Protein AF-A0A7C5C362-F1 (afdb_monomer_lite)

Foldseek 3Di:
DDDDDPPDPVVVVVVVVVVVVVVVCVVVVCVVVVVVVVVPVVVVVVLVVLLVVLVVCLLVVVLVVSLVSLVVVCVVPVPPPSSVVSNVSSVVCNVPVDPRVVDDDDDDCCVVVVVVVVVVVVVVVVVVVVVVVVPPDDPPVVVVVVVVVVVVVVVVVVVVVVVVVVVVVVVVVVVVVVVVVVVVVVVVVVVVVVVVVVVVVVVD

Sequence (204 aa):
MTENNGKKDRNRGLLKGVLVAALIVAVLGLGIGVFSYLGQGQEAKARSNTLALAQDYITRGDYQRALDLLDKLLIANAGDLEAKKLRDRAMDASKNPGPPQNAVANGTDTNREVASALQQISKAVENATQAAQSAKALSPQEAAAQQRAEDARRQAAAEQKAKAEAEAAAKAEQAAELRAAAEAEAARKKAQEAELARQSKELQ

Structure (mmCIF, N/CA/C/O backbone):
data_AF-A0A7C5C362-F1
#
_entry.id   AF-A0A7C5C362-F1
#
loop_
_atom_site.group_PDB
_atom_site.id
_atom_site.type_symbol
_atom_site.label_atom_id
_atom_site.label_alt_id
_atom_site.label_comp_id
_atom_site.label_asym_id
_atom_site.label_entity_id
_atom_site.label_seq_id
_atom_site.pdbx_PDB_ins_code
_atom_site.Cartn_x
_atom_site.Cartn_y
_atom_site.Cartn_z
_atom_site.occupancy
_atom_site.B_iso_or_equiv
_atom_site.auth_seq_id
_atom_site.auth_comp_id
_atom_site.auth_asym_id
_atom_site.auth_atom_id
_atom_site.pdbx_PDB_model_num
ATOM 1 N N . MET A 1 1 ? 71.694 23.144 -27.625 1.00 41.19 1 MET A N 1
ATOM 2 C CA . MET A 1 1 ? 70.317 23.390 -27.148 1.00 41.19 1 MET A CA 1
ATOM 3 C C . MET A 1 1 ? 69.538 22.094 -27.279 1.00 41.19 1 MET A C 1
ATOM 5 O O . MET A 1 1 ? 69.218 21.716 -28.394 1.00 41.19 1 MET A O 1
ATOM 9 N N . THR A 1 2 ? 69.333 21.377 -26.176 1.00 43.19 2 THR A N 1
ATOM 10 C CA . THR A 1 2 ? 68.582 20.114 -26.133 1.00 43.19 2 THR A CA 1
ATOM 11 C C . THR A 1 2 ? 67.161 20.335 -25.626 1.00 43.19 2 THR A C 1
ATOM 13 O O . THR A 1 2 ? 66.900 21.186 -24.776 1.00 43.19 2 THR A O 1
ATOM 16 N N . GLU A 1 3 ? 66.259 19.561 -26.220 1.00 44.22 3 GLU A N 1
ATOM 17 C CA . GLU A 1 3 ? 64.810 19.557 -26.073 1.00 44.22 3 GLU A CA 1
ATOM 18 C C . GLU A 1 3 ? 64.325 19.298 -24.641 1.00 44.22 3 GLU A C 1
ATOM 20 O O . GLU A 1 3 ? 64.781 18.394 -23.944 1.00 44.22 3 GLU A O 1
ATOM 25 N N . ASN A 1 4 ? 63.306 20.058 -24.241 1.00 52.91 4 ASN A N 1
ATOM 26 C CA . ASN A 1 4 ? 62.504 19.826 -23.047 1.00 52.91 4 ASN A CA 1
ATOM 27 C C . ASN A 1 4 ? 61.075 19.484 -23.488 1.00 52.91 4 ASN A C 1
ATOM 29 O O . ASN A 1 4 ? 60.246 20.377 -23.635 1.00 52.91 4 ASN A O 1
ATOM 33 N N . ASN A 1 5 ? 60.788 18.201 -23.731 1.00 55.56 5 ASN A N 1
ATOM 34 C CA . ASN A 1 5 ? 59.440 17.741 -24.098 1.00 55.56 5 ASN A CA 1
ATOM 35 C C . ASN A 1 5 ? 58.994 16.466 -23.350 1.00 55.56 5 ASN A C 1
ATOM 37 O O . ASN A 1 5 ? 58.216 15.669 -23.854 1.00 55.56 5 ASN A O 1
ATOM 41 N N . GLY A 1 6 ? 59.435 16.285 -22.098 1.00 52.00 6 GLY A N 1
ATOM 42 C CA . GLY A 1 6 ? 59.102 15.108 -21.270 1.00 52.00 6 GLY A CA 1
ATOM 43 C C . GLY A 1 6 ? 57.952 15.277 -20.258 1.00 52.00 6 GLY A C 1
ATOM 44 O O . GLY A 1 6 ? 57.745 14.406 -19.409 1.00 52.00 6 GLY A O 1
ATOM 45 N N . LYS A 1 7 ? 57.225 16.406 -20.249 1.00 51.38 7 LYS A N 1
ATOM 46 C CA . LYS A 1 7 ? 56.222 16.698 -19.193 1.00 51.38 7 LYS A CA 1
ATOM 47 C C . LYS A 1 7 ? 54.753 16.557 -19.603 1.00 51.38 7 LYS A C 1
ATOM 49 O O . LYS A 1 7 ? 53.911 16.475 -18.713 1.00 51.38 7 LYS A O 1
ATOM 54 N N . LYS A 1 8 ? 54.413 16.493 -20.896 1.00 50.66 8 LYS A N 1
ATOM 55 C CA . LYS A 1 8 ? 53.005 16.601 -21.337 1.00 50.66 8 LYS A CA 1
ATOM 56 C C . LYS A 1 8 ? 52.203 15.294 -21.254 1.00 50.66 8 LYS A C 1
ATOM 58 O O . LYS A 1 8 ? 50.985 15.354 -21.096 1.00 50.66 8 LYS A O 1
ATOM 63 N N . ASP A 1 9 ? 52.855 14.131 -21.270 1.00 55.09 9 ASP A N 1
ATOM 64 C CA . ASP A 1 9 ? 52.141 12.845 -21.353 1.00 55.09 9 ASP A CA 1
ATOM 65 C C . ASP A 1 9 ? 51.825 12.198 -19.999 1.00 55.09 9 ASP A C 1
ATOM 67 O O . ASP A 1 9 ? 50.835 11.475 -19.880 1.00 55.09 9 ASP A O 1
ATOM 71 N N . ARG A 1 10 ? 52.553 12.549 -18.930 1.00 56.06 10 ARG A N 1
ATOM 72 C CA . ARG A 1 10 ? 52.256 12.048 -17.573 1.00 56.06 10 ARG A CA 1
ATOM 73 C C . ARG A 1 10 ? 50.924 12.570 -17.021 1.00 56.06 10 ARG A C 1
ATOM 75 O O . ARG A 1 10 ? 50.210 11.836 -16.345 1.00 56.06 10 ARG A O 1
ATOM 82 N N . ASN A 1 11 ? 50.526 13.792 -17.383 1.00 50.94 11 ASN A N 1
ATOM 83 C CA . ASN A 1 11 ? 49.292 14.399 -16.870 1.00 50.94 11 ASN A CA 1
ATOM 84 C C . ASN A 1 11 ? 48.027 13.925 -17.602 1.00 50.94 11 ASN A C 1
ATOM 86 O O . ASN A 1 11 ? 46.939 14.008 -17.042 1.00 50.94 11 ASN A O 1
ATOM 90 N N . ARG A 1 12 ? 48.143 13.393 -18.826 1.00 54.53 12 ARG A N 1
ATOM 91 C CA . ARG A 1 12 ? 46.994 12.873 -19.591 1.00 54.53 12 ARG A CA 1
ATOM 92 C C . ARG A 1 12 ? 46.520 11.511 -19.076 1.00 54.53 12 ARG A C 1
ATOM 94 O O . ARG A 1 12 ? 45.325 11.236 -19.131 1.00 54.53 12 ARG A O 1
ATOM 101 N N . GLY A 1 13 ? 47.431 10.689 -18.548 1.00 51.12 13 GLY A N 1
ATOM 102 C CA . GLY A 1 13 ? 47.092 9.428 -17.875 1.00 51.12 13 GLY A CA 1
ATOM 103 C C . GLY A 1 13 ? 46.381 9.653 -16.537 1.00 51.12 13 GLY A C 1
ATOM 104 O O . GLY A 1 13 ? 45.347 9.043 -16.281 1.00 51.12 13 GLY A O 1
ATOM 105 N N . LEU A 1 14 ? 46.870 10.606 -15.735 1.00 52.31 14 LEU A N 1
ATOM 106 C CA . LEU A 1 14 ? 46.238 11.013 -14.473 1.00 52.31 14 LEU A CA 1
ATOM 107 C C . LEU A 1 14 ? 44.855 11.653 -14.682 1.00 52.31 14 LEU A C 1
ATOM 109 O O . LEU A 1 14 ? 43.925 11.311 -13.961 1.00 52.31 14 LEU A O 1
ATOM 113 N N . LEU A 1 15 ? 44.675 12.504 -15.702 1.00 51.97 15 LEU A N 1
ATOM 114 C CA . LEU A 1 15 ? 43.368 13.111 -15.998 1.00 51.97 15 LEU A CA 1
ATOM 115 C C . LEU A 1 15 ? 42.319 12.069 -16.426 1.00 51.97 15 LEU A C 1
ATOM 117 O O . LEU A 1 15 ? 41.166 12.149 -16.011 1.00 51.97 15 LEU A O 1
ATOM 121 N N . LYS A 1 16 ? 42.724 11.067 -17.223 1.00 52.31 16 LYS A N 1
ATOM 122 C CA . LYS A 1 16 ? 41.856 9.945 -17.620 1.00 52.31 16 LYS A CA 1
ATOM 123 C C . LYS A 1 16 ? 41.518 9.040 -16.427 1.00 52.31 16 LYS A C 1
ATOM 125 O O . LYS A 1 16 ? 40.373 8.619 -16.307 1.00 52.31 16 LYS A O 1
ATOM 130 N N . GLY A 1 17 ? 42.471 8.799 -15.523 1.00 53.16 17 GLY A N 1
ATOM 131 C CA . GLY A 1 17 ? 42.246 8.032 -14.291 1.00 53.16 17 GLY A CA 1
ATOM 132 C C . GLY A 1 17 ? 41.279 8.714 -13.317 1.00 53.16 17 GLY A C 1
ATOM 133 O O . GLY A 1 17 ? 40.386 8.058 -12.785 1.00 53.16 17 GLY A O 1
ATOM 134 N N . VAL A 1 18 ? 41.392 10.035 -13.140 1.00 60.06 18 VAL A N 1
ATOM 135 C CA . VAL A 1 18 ? 40.485 10.822 -12.281 1.00 60.06 18 VAL A CA 1
ATOM 136 C C . VAL A 1 18 ? 39.070 10.892 -12.867 1.00 60.06 18 VAL A C 1
ATOM 138 O O . VAL A 1 18 ? 38.105 10.786 -12.118 1.00 60.06 18 VAL A O 1
ATOM 141 N N . LEU A 1 19 ? 38.924 10.992 -14.194 1.00 56.88 19 LEU A N 1
ATOM 142 C CA . LEU A 1 19 ? 37.616 10.964 -14.865 1.00 56.88 19 LEU A CA 1
ATOM 143 C C . LEU A 1 19 ? 36.904 9.614 -14.710 1.00 56.88 19 LEU A C 1
ATOM 145 O O . LEU A 1 19 ? 35.716 9.592 -14.409 1.00 56.88 19 LEU A O 1
ATOM 149 N N . VAL A 1 20 ? 37.621 8.496 -14.859 1.00 59.81 20 VAL A N 1
ATOM 150 C CA . VAL A 1 20 ? 37.044 7.152 -14.669 1.00 59.81 20 VAL A CA 1
ATOM 151 C C . VAL A 1 20 ? 36.699 6.904 -13.196 1.00 59.81 20 VAL A C 1
ATOM 153 O O . VAL A 1 20 ? 35.620 6.393 -12.906 1.00 59.81 20 VAL A O 1
ATOM 156 N N . ALA A 1 21 ? 37.548 7.333 -12.257 1.00 56.69 21 ALA A N 1
ATOM 157 C CA . ALA A 1 21 ? 37.258 7.237 -10.826 1.00 56.69 21 ALA A CA 1
ATOM 158 C C . ALA A 1 21 ? 36.050 8.103 -10.413 1.00 56.69 21 ALA A C 1
ATOM 160 O O . ALA A 1 21 ? 35.195 7.637 -9.664 1.00 56.69 21 ALA A O 1
ATOM 161 N N . ALA A 1 22 ? 35.925 9.324 -10.945 1.00 59.88 22 ALA A N 1
ATOM 162 C CA . ALA A 1 22 ? 34.773 10.193 -10.700 1.00 59.88 22 ALA A CA 1
ATOM 163 C C . ALA A 1 22 ? 33.471 9.617 -11.282 1.00 59.88 22 ALA A C 1
ATOM 165 O O . ALA A 1 22 ? 32.421 9.728 -10.656 1.00 59.88 22 ALA A O 1
ATOM 166 N N . LEU A 1 23 ? 33.538 8.953 -12.439 1.00 58.22 23 LEU A N 1
ATOM 167 C CA . LEU A 1 23 ? 32.385 8.309 -13.074 1.00 58.22 23 LEU A CA 1
ATOM 168 C C . LEU A 1 23 ? 31.940 7.064 -12.287 1.00 58.22 23 LEU A C 1
ATOM 170 O O . LEU A 1 23 ? 30.747 6.874 -12.071 1.00 58.22 23 LEU A O 1
ATOM 174 N N . ILE A 1 24 ? 32.882 6.273 -11.762 1.00 63.06 24 ILE A N 1
ATOM 175 C CA . ILE A 1 24 ? 32.586 5.132 -10.880 1.00 63.06 24 ILE A CA 1
ATOM 176 C C . ILE A 1 24 ? 31.972 5.603 -9.552 1.00 63.06 24 ILE A C 1
ATOM 178 O O . ILE A 1 24 ? 30.977 5.034 -9.110 1.00 63.06 24 ILE A O 1
ATOM 182 N N . VAL A 1 25 ? 32.499 6.669 -8.940 1.00 61.59 25 VAL A N 1
ATOM 183 C CA . VAL A 1 25 ? 31.935 7.253 -7.708 1.00 61.59 25 VAL A CA 1
ATOM 184 C C . VAL A 1 25 ? 30.560 7.882 -7.959 1.00 61.59 25 VAL A C 1
ATOM 186 O O . VAL A 1 25 ? 29.674 7.745 -7.121 1.00 61.59 25 VAL A O 1
ATOM 189 N N . ALA A 1 26 ? 30.333 8.505 -9.118 1.00 60.09 26 ALA A N 1
ATOM 190 C CA . ALA A 1 26 ? 29.025 9.041 -9.495 1.00 60.09 26 ALA A CA 1
ATOM 191 C C . ALA A 1 26 ? 27.989 7.932 -9.747 1.00 60.09 26 ALA A C 1
ATOM 193 O O . ALA A 1 26 ? 26.850 8.053 -9.303 1.00 60.09 26 ALA A O 1
ATOM 194 N N . VAL A 1 27 ? 28.378 6.828 -10.395 1.00 60.62 27 VAL A N 1
ATOM 195 C CA . VAL A 1 27 ? 27.502 5.667 -10.635 1.00 60.62 27 VAL A CA 1
ATOM 196 C C . VAL A 1 27 ? 27.210 4.906 -9.336 1.00 60.62 27 VAL A C 1
ATOM 198 O O . VAL A 1 27 ? 26.066 4.521 -9.105 1.00 60.62 27 VAL A O 1
ATOM 201 N N . LEU A 1 28 ? 28.195 4.750 -8.446 1.00 56.78 28 LEU A N 1
ATOM 202 C CA . LEU A 1 28 ? 27.993 4.147 -7.121 1.00 56.78 28 LEU A CA 1
ATOM 203 C C . LEU A 1 28 ? 27.169 5.056 -6.192 1.00 56.78 28 LEU A C 1
ATOM 205 O O . LEU A 1 28 ? 26.290 4.569 -5.485 1.00 56.78 28 LEU A O 1
ATOM 209 N N . GLY A 1 29 ? 27.389 6.374 -6.230 1.00 54.16 29 GLY A N 1
ATOM 210 C CA . GLY A 1 29 ? 26.622 7.358 -5.459 1.00 54.16 29 GLY A CA 1
ATOM 211 C C . GLY A 1 29 ? 25.166 7.484 -5.919 1.00 54.16 29 GLY A C 1
ATOM 212 O O . GLY A 1 29 ? 24.264 7.559 -5.085 1.00 54.16 29 GLY A O 1
ATOM 213 N N . LEU A 1 30 ? 24.912 7.421 -7.231 1.00 52.16 30 LEU A N 1
ATOM 214 C CA . LEU A 1 30 ? 23.556 7.355 -7.790 1.00 52.16 30 LEU A CA 1
ATOM 215 C C . LEU A 1 30 ? 22.891 5.998 -7.522 1.00 52.16 30 LEU A C 1
ATOM 217 O O . LEU A 1 30 ? 21.709 5.969 -7.196 1.00 52.16 30 LEU A O 1
ATOM 221 N N . GLY A 1 31 ? 23.631 4.887 -7.578 1.00 48.75 31 GLY A N 1
ATOM 222 C CA . GLY A 1 31 ? 23.108 3.557 -7.244 1.00 48.75 31 GLY A CA 1
ATOM 223 C C . GLY A 1 31 ? 22.643 3.439 -5.788 1.00 48.75 31 GLY A C 1
ATOM 224 O O . GLY A 1 31 ? 21.552 2.936 -5.530 1.00 48.75 31 GLY A O 1
ATOM 225 N N . ILE A 1 32 ? 23.419 3.971 -4.838 1.00 52.38 32 ILE A N 1
ATOM 226 C CA . ILE A 1 32 ? 23.072 3.973 -3.404 1.00 52.38 32 ILE A CA 1
ATOM 227 C C . ILE A 1 32 ? 21.971 5.006 -3.101 1.00 52.38 32 ILE A C 1
ATOM 229 O O . ILE A 1 32 ? 21.065 4.735 -2.307 1.00 52.38 32 ILE A O 1
ATOM 233 N N . GLY A 1 33 ? 22.006 6.168 -3.763 1.00 44.09 33 GLY A N 1
ATOM 234 C CA . GLY A 1 33 ? 21.018 7.237 -3.594 1.00 44.09 33 GLY A CA 1
ATOM 235 C C . GLY A 1 33 ? 19.630 6.877 -4.130 1.00 44.09 33 GLY A C 1
ATOM 236 O O . GLY A 1 33 ? 18.639 7.100 -3.441 1.00 44.09 33 GLY A O 1
ATOM 237 N N . VAL A 1 34 ? 19.544 6.254 -5.310 1.00 51.19 34 VAL A N 1
ATOM 238 C CA . VAL A 1 34 ? 18.272 5.814 -5.913 1.00 51.19 34 VAL A CA 1
ATOM 239 C C . VAL A 1 34 ? 17.705 4.583 -5.192 1.00 51.19 34 VAL A C 1
ATOM 241 O O . VAL A 1 34 ? 16.493 4.515 -4.985 1.00 51.19 34 VAL A O 1
ATOM 244 N N . PHE A 1 35 ? 18.552 3.658 -4.722 1.00 47.31 35 PHE A N 1
ATOM 245 C CA . PHE A 1 35 ? 18.107 2.518 -3.905 1.00 47.31 35 PHE A CA 1
ATOM 246 C C . PHE A 1 35 ? 17.528 2.968 -2.551 1.00 47.31 35 PHE A C 1
ATOM 248 O O . PHE A 1 35 ? 16.493 2.464 -2.118 1.00 47.31 35 PHE A O 1
ATOM 255 N N . SER A 1 36 ? 18.129 3.987 -1.927 1.00 51.34 36 SER A N 1
ATOM 256 C CA . SER A 1 36 ? 17.628 4.550 -0.664 1.00 51.34 36 SER A CA 1
ATOM 257 C C . SER A 1 36 ? 16.347 5.382 -0.839 1.00 51.34 36 SER A C 1
ATOM 259 O O . SER A 1 36 ? 15.497 5.379 0.049 1.00 51.34 36 SER A O 1
ATOM 261 N N . TYR A 1 37 ? 16.165 6.068 -1.977 1.00 47.50 37 TYR A N 1
ATOM 262 C CA . TYR A 1 37 ? 14.990 6.926 -2.211 1.00 47.50 37 TYR A CA 1
ATOM 263 C C . TYR A 1 37 ? 13.739 6.169 -2.694 1.00 47.50 37 TYR A C 1
ATOM 265 O O . TYR A 1 37 ? 12.624 6.596 -2.400 1.00 47.50 37 TYR A O 1
ATOM 273 N N . LEU A 1 38 ? 13.882 5.041 -3.407 1.00 47.22 38 LEU A N 1
ATOM 274 C CA . LEU A 1 38 ? 12.729 4.238 -3.857 1.00 47.22 38 LEU A CA 1
ATOM 275 C C . LEU A 1 38 ? 12.231 3.223 -2.807 1.00 47.22 38 LEU A C 1
ATOM 277 O O . LEU A 1 38 ? 11.077 2.797 -2.880 1.00 47.22 38 LEU A O 1
ATOM 281 N N . GLY A 1 39 ? 13.054 2.857 -1.817 1.00 46.62 39 GLY A N 1
ATOM 282 C CA . GLY A 1 39 ? 12.692 1.891 -0.768 1.00 46.62 39 GLY A CA 1
ATOM 283 C C . GLY A 1 39 ? 11.830 2.456 0.369 1.00 46.62 39 GLY A C 1
ATOM 284 O O . GLY A 1 39 ? 10.965 1.751 0.895 1.00 46.62 39 GLY A O 1
ATOM 285 N N . GLN A 1 40 ? 11.981 3.745 0.706 1.00 50.59 40 GLN A N 1
ATOM 286 C CA . GLN A 1 40 ? 11.367 4.335 1.910 1.00 50.59 40 GLN A CA 1
ATOM 287 C C . GLN A 1 40 ? 9.827 4.280 1.937 1.00 50.59 40 GLN A C 1
ATOM 289 O O . GLN A 1 40 ? 9.229 4.191 3.010 1.00 50.59 40 GLN A O 1
ATOM 294 N N . GLY A 1 41 ? 9.159 4.297 0.778 1.00 51.97 41 GLY A N 1
ATOM 295 C CA . GLY A 1 41 ? 7.691 4.258 0.706 1.00 51.97 41 GLY A CA 1
ATOM 296 C C . GLY A 1 41 ? 7.078 2.854 0.799 1.00 51.97 41 GLY A C 1
ATOM 297 O O . GLY A 1 41 ? 5.950 2.702 1.278 1.00 51.97 41 GLY A O 1
ATOM 298 N N . GLN A 1 42 ? 7.793 1.821 0.344 1.00 58.28 42 GLN A N 1
ATOM 299 C CA . GLN A 1 42 ? 7.312 0.436 0.411 1.00 58.28 42 GLN A CA 1
ATOM 300 C C . GLN A 1 42 ? 7.624 -0.207 1.760 1.00 58.28 42 GLN A C 1
ATOM 302 O O . GLN A 1 42 ? 6.795 -0.945 2.294 1.00 58.28 42 GLN A O 1
ATOM 307 N N . GLU A 1 43 ? 8.762 0.141 2.351 1.00 64.44 43 GLU A N 1
ATOM 308 C CA . GLU A 1 43 ? 9.195 -0.380 3.644 1.00 64.44 43 GLU A CA 1
ATOM 309 C C . GLU A 1 43 ? 8.252 0.047 4.783 1.00 64.44 43 GLU A C 1
ATOM 311 O O . GLU A 1 43 ? 7.856 -0.777 5.606 1.00 64.44 43 GLU A O 1
ATOM 316 N N . ALA A 1 44 ? 7.758 1.292 4.769 1.00 71.75 44 ALA A N 1
ATOM 317 C CA . ALA A 1 44 ? 6.771 1.769 5.744 1.00 71.75 44 ALA A CA 1
ATOM 318 C C . ALA A 1 44 ? 5.418 1.025 5.655 1.00 71.75 44 ALA A C 1
ATOM 320 O O . ALA A 1 44 ? 4.772 0.743 6.673 1.00 71.75 44 ALA A O 1
ATOM 321 N N . LYS A 1 45 ? 4.986 0.663 4.438 1.00 79.00 45 LYS A N 1
ATOM 322 C CA . LYS A 1 45 ? 3.764 -0.131 4.217 1.00 79.00 45 LYS A CA 1
ATOM 323 C C . LYS A 1 45 ? 3.956 -1.593 4.623 1.00 79.00 45 LYS A C 1
ATOM 325 O O . LYS A 1 45 ? 3.077 -2.168 5.256 1.00 79.00 45 LYS A O 1
ATOM 330 N N . ALA A 1 46 ? 5.111 -2.178 4.314 1.00 83.56 46 ALA A N 1
ATOM 331 C CA . ALA A 1 46 ? 5.451 -3.537 4.733 1.00 83.56 46 ALA A CA 1
ATOM 332 C C . ALA A 1 46 ? 5.544 -3.651 6.265 1.00 83.56 46 ALA A C 1
ATOM 334 O O . ALA A 1 46 ? 4.997 -4.590 6.849 1.00 83.56 46 ALA A O 1
ATOM 335 N N . ARG A 1 47 ? 6.150 -2.654 6.926 1.00 90.06 47 ARG A N 1
ATOM 336 C CA . ARG A 1 47 ? 6.210 -2.544 8.390 1.00 90.06 47 ARG A CA 1
ATOM 337 C C . ARG A 1 47 ? 4.815 -2.526 9.009 1.00 90.06 47 ARG A C 1
ATOM 339 O O . ARG A 1 47 ? 4.513 -3.357 9.860 1.00 90.06 47 ARG A O 1
ATOM 346 N N . SER A 1 48 ? 3.963 -1.595 8.581 1.00 89.00 48 SER A N 1
ATOM 347 C CA . SER A 1 48 ? 2.608 -1.449 9.137 1.00 89.00 48 SER A CA 1
ATOM 348 C C . SER A 1 48 ? 1.742 -2.691 8.909 1.00 89.00 48 SER A C 1
ATOM 350 O O . SER A 1 48 ? 1.031 -3.107 9.822 1.00 89.00 48 SER A O 1
ATOM 352 N N . ASN A 1 49 ? 1.853 -3.337 7.744 1.00 90.31 49 ASN A N 1
ATOM 353 C CA . ASN A 1 49 ? 1.167 -4.600 7.473 1.00 90.31 49 ASN A CA 1
ATOM 354 C C . ASN A 1 49 ? 1.647 -5.725 8.408 1.00 90.31 49 ASN A C 1
ATOM 356 O O . ASN A 1 49 ? 0.834 -6.430 9.000 1.00 90.31 49 ASN A O 1
ATOM 360 N N . THR A 1 50 ? 2.962 -5.837 8.612 1.00 92.56 50 THR A N 1
ATOM 361 C CA . THR A 1 50 ? 3.550 -6.856 9.494 1.00 92.56 50 THR A CA 1
ATOM 362 C C . THR A 1 50 ? 3.154 -6.642 10.957 1.00 92.56 50 THR A C 1
ATOM 364 O O . THR A 1 50 ? 2.830 -7.607 11.646 1.00 92.56 50 THR A O 1
ATOM 367 N N . LEU A 1 51 ? 3.108 -5.389 11.427 1.00 94.19 51 LEU A N 1
ATOM 368 C CA . LEU A 1 51 ? 2.623 -5.053 12.771 1.00 94.19 51 LEU A CA 1
ATOM 369 C C . LEU A 1 51 ? 1.145 -5.415 12.956 1.00 94.19 51 LEU A C 1
ATOM 371 O O . LEU A 1 51 ? 0.786 -6.007 13.973 1.00 94.19 51 LEU A O 1
ATOM 375 N N . ALA A 1 52 ? 0.297 -5.107 11.969 1.00 92.94 52 ALA A N 1
ATOM 376 C CA . ALA A 1 52 ? -1.115 -5.483 12.001 1.00 92.94 52 ALA A CA 1
ATOM 377 C C . ALA A 1 52 ? -1.291 -7.009 12.041 1.00 92.94 52 ALA A C 1
ATOM 379 O O . ALA A 1 52 ? -2.084 -7.526 12.826 1.00 92.94 52 ALA A O 1
ATOM 380 N N . LEU A 1 53 ? -0.501 -7.736 11.248 1.00 94.44 53 LEU A N 1
ATOM 381 C CA . LEU A 1 53 ? -0.535 -9.193 11.216 1.00 94.44 53 LEU A CA 1
ATOM 382 C C . LEU A 1 53 ? -0.064 -9.813 12.543 1.00 94.44 53 LEU A C 1
ATOM 384 O O . LEU A 1 53 ? -0.681 -10.755 13.038 1.00 94.44 53 LEU A O 1
ATOM 388 N N . ALA A 1 54 ? 0.993 -9.271 13.152 1.00 93.44 54 ALA A N 1
ATOM 389 C CA . ALA A 1 54 ? 1.459 -9.702 14.469 1.00 93.44 54 ALA A CA 1
ATOM 390 C C . ALA A 1 54 ? 0.402 -9.454 15.556 1.00 93.44 54 ALA A C 1
ATOM 392 O O . ALA A 1 54 ? 0.161 -10.328 16.387 1.00 93.44 54 ALA A O 1
ATOM 393 N N . GLN A 1 55 ? -0.275 -8.302 15.522 1.00 92.94 55 GLN A N 1
ATOM 394 C CA . GLN A 1 55 ? -1.367 -7.990 16.445 1.00 92.94 55 GLN A CA 1
ATOM 395 C C . GLN A 1 55 ? -2.521 -8.997 16.330 1.00 92.94 55 GLN A C 1
ATOM 397 O O . GLN A 1 55 ? -3.034 -9.448 17.352 1.00 92.94 55 GLN A O 1
ATOM 402 N N . ASP A 1 56 ? -2.888 -9.393 15.112 1.00 91.62 56 ASP A N 1
ATOM 403 C CA . ASP A 1 56 ? -3.925 -10.400 14.865 1.00 91.62 56 ASP A CA 1
ATOM 404 C C . ASP A 1 56 ? -3.516 -11.803 15.358 1.00 91.62 56 ASP A C 1
ATOM 406 O O . ASP A 1 56 ? -4.318 -12.528 15.947 1.00 91.62 56 ASP A O 1
ATOM 410 N N . TYR A 1 57 ? -2.247 -12.195 15.199 1.00 93.12 57 TYR A N 1
ATOM 411 C CA . TYR A 1 57 ? -1.744 -13.439 15.798 1.00 93.12 57 TYR A CA 1
ATOM 412 C C . TYR A 1 57 ? -1.777 -13.413 17.333 1.00 93.12 57 TYR A C 1
ATOM 414 O O . TYR A 1 57 ? -2.182 -14.403 17.938 1.00 93.12 57 TYR A O 1
ATOM 422 N N . ILE A 1 58 ? -1.444 -12.284 17.969 1.00 90.56 58 ILE A N 1
ATOM 423 C CA . ILE A 1 58 ? -1.559 -12.136 19.433 1.00 90.56 58 ILE A CA 1
ATOM 424 C C . ILE A 1 58 ? -3.014 -12.302 19.876 1.00 90.56 58 ILE A C 1
ATOM 426 O O . ILE A 1 58 ? -3.281 -13.020 20.838 1.00 90.56 58 ILE A O 1
ATOM 430 N N . THR A 1 59 ? -3.959 -11.680 19.167 1.00 88.38 59 THR A N 1
ATOM 431 C CA . THR A 1 59 ? -5.394 -11.788 19.473 1.00 88.38 59 THR A CA 1
ATOM 432 C C . THR A 1 59 ? -5.912 -13.221 19.326 1.00 88.38 59 THR A C 1
ATOM 434 O O . THR A 1 59 ? -6.752 -13.653 20.114 1.00 88.38 59 THR A O 1
ATOM 437 N N . ARG A 1 60 ? -5.391 -13.979 18.356 1.00 89.19 60 ARG A N 1
ATOM 438 C CA . ARG A 1 60 ? -5.731 -15.396 18.142 1.00 89.19 60 ARG A CA 1
ATOM 439 C C . ARG A 1 60 ? -5.066 -16.362 19.126 1.00 89.19 60 ARG A C 1
ATOM 441 O O . ARG A 1 60 ? -5.450 -17.525 19.162 1.00 89.19 60 ARG A O 1
ATOM 448 N N . GLY A 1 61 ? -4.103 -15.897 19.921 1.00 89.19 61 GLY A N 1
ATOM 449 C CA . GLY A 1 61 ? -3.309 -16.744 20.815 1.00 89.19 61 GLY A CA 1
ATOM 450 C C . GLY A 1 61 ? -2.107 -17.419 20.144 1.00 89.19 61 GLY A C 1
ATOM 451 O O . GLY A 1 61 ? -1.393 -18.186 20.785 1.00 89.19 61 GLY A O 1
ATOM 452 N N . ASP A 1 62 ? -1.827 -17.102 18.878 1.00 93.19 62 ASP A N 1
ATOM 453 C CA . ASP A 1 62 ? -0.677 -17.604 18.119 1.00 93.19 62 ASP A CA 1
ATOM 454 C C . ASP A 1 62 ? 0.597 -16.801 18.459 1.00 93.19 62 ASP A C 1
ATOM 456 O O . ASP A 1 62 ? 1.229 -16.180 17.595 1.00 93.19 62 ASP A O 1
ATOM 460 N N . TYR A 1 63 ? 0.985 -16.781 19.738 1.00 93.94 63 TYR A N 1
ATOM 461 C CA . TYR A 1 63 ? 2.047 -15.897 20.237 1.00 93.94 63 TYR A CA 1
ATOM 462 C C . TYR A 1 63 ? 3.403 -16.152 19.575 1.00 93.94 63 TYR A C 1
ATOM 464 O O . TYR A 1 63 ? 4.093 -15.200 19.226 1.00 93.94 63 TYR A O 1
ATOM 472 N N . GLN A 1 64 ? 3.759 -17.414 19.319 1.00 93.06 64 GLN A N 1
ATOM 473 C CA . GLN A 1 64 ? 5.042 -17.755 18.697 1.00 93.06 64 GLN A CA 1
ATOM 474 C C . GLN A 1 64 ? 5.178 -17.147 17.296 1.00 93.06 64 GLN A C 1
ATOM 476 O O . GLN A 1 64 ? 6.199 -16.557 16.955 1.00 93.06 64 GLN A O 1
ATOM 481 N N . ARG A 1 65 ? 4.104 -17.208 16.502 1.00 94.88 65 ARG A N 1
ATOM 482 C CA . ARG A 1 65 ? 4.091 -16.656 15.145 1.00 94.88 65 ARG A CA 1
ATOM 483 C C . ARG A 1 65 ? 4.093 -15.130 15.148 1.00 94.88 65 ARG A C 1
ATOM 485 O O . ARG A 1 65 ? 4.684 -14.521 14.259 1.00 94.88 65 ARG A O 1
ATOM 492 N N . ALA A 1 66 ? 3.454 -14.512 16.143 1.00 95.31 66 ALA A N 1
ATOM 493 C CA . ALA A 1 66 ? 3.553 -13.074 16.352 1.00 95.31 66 ALA A CA 1
ATOM 494 C C . ALA A 1 66 ? 4.989 -12.652 16.700 1.00 95.31 66 ALA A C 1
ATOM 496 O O . ALA A 1 66 ? 5.503 -11.713 16.094 1.00 95.31 66 ALA A O 1
ATOM 497 N N . LEU A 1 67 ? 5.645 -13.359 17.627 1.00 95.56 67 LEU A N 1
ATOM 498 C CA . LEU A 1 67 ? 7.023 -13.080 18.039 1.00 95.56 67 LEU A CA 1
ATOM 499 C C . LEU A 1 67 ? 7.999 -13.202 16.864 1.00 95.56 67 LEU A C 1
ATOM 501 O O . LEU A 1 67 ? 8.777 -12.279 16.646 1.00 95.56 67 LEU A O 1
ATOM 505 N N . ASP A 1 68 ? 7.872 -14.239 16.031 1.00 96.62 68 ASP A N 1
ATOM 506 C CA . ASP A 1 68 ? 8.706 -14.410 14.832 1.00 96.62 68 ASP A CA 1
ATOM 507 C C . ASP A 1 68 ? 8.608 -13.222 13.857 1.00 96.62 68 ASP A C 1
ATOM 509 O O . ASP A 1 68 ? 9.595 -12.823 13.231 1.00 96.62 68 ASP A O 1
ATOM 513 N N . LEU A 1 69 ? 7.409 -12.656 13.681 1.00 95.00 69 LEU A N 1
ATOM 514 C CA . LEU A 1 69 ? 7.203 -11.487 12.819 1.00 95.00 69 LEU A CA 1
ATOM 515 C C . LEU A 1 69 ? 7.797 -10.218 13.434 1.00 95.00 69 LEU A C 1
ATOM 517 O O . LEU A 1 69 ? 8.403 -9.412 12.724 1.00 95.00 69 LEU A O 1
ATOM 521 N N . LEU A 1 70 ? 7.638 -10.044 14.744 1.00 95.75 70 LEU A N 1
ATOM 522 C CA . LEU A 1 70 ? 8.144 -8.882 15.472 1.00 95.75 70 LEU A CA 1
ATOM 523 C C . LEU A 1 70 ? 9.667 -8.896 15.571 1.00 95.75 70 LEU A C 1
ATOM 525 O O . LEU A 1 70 ? 10.291 -7.853 15.389 1.00 95.75 70 LEU A O 1
ATOM 529 N N . ASP A 1 71 ? 10.276 -10.060 15.771 1.00 95.50 71 ASP A N 1
ATOM 530 C CA . ASP A 1 71 ? 11.729 -10.192 15.792 1.00 95.50 71 ASP A CA 1
ATOM 531 C C . ASP A 1 71 ? 12.330 -9.890 14.418 1.00 95.50 71 ASP A C 1
ATOM 533 O O . ASP A 1 71 ? 13.328 -9.179 14.340 1.00 95.50 71 ASP A O 1
ATOM 537 N N . LYS A 1 72 ? 11.683 -10.295 13.315 1.00 94.44 72 LYS A N 1
ATOM 538 C CA . LYS A 1 72 ? 12.102 -9.868 11.966 1.00 94.44 72 LYS A CA 1
ATOM 539 C C . LYS A 1 72 ? 12.074 -8.346 11.806 1.00 94.44 72 LYS A C 1
ATOM 541 O O . LYS A 1 72 ? 13.024 -7.782 11.265 1.00 94.44 72 LYS A O 1
ATOM 546 N N . LEU A 1 73 ? 11.022 -7.679 12.294 1.00 93.56 73 LEU A N 1
ATOM 547 C CA . LEU A 1 73 ? 10.940 -6.214 12.268 1.00 93.56 73 LEU A CA 1
ATOM 548 C C . LEU A 1 73 ? 12.026 -5.561 13.125 1.00 93.56 73 LEU A C 1
ATOM 550 O O . LEU A 1 73 ? 12.608 -4.568 12.704 1.00 93.56 73 LEU A O 1
ATOM 554 N N . LEU A 1 74 ? 12.329 -6.119 14.296 1.00 93.88 74 LEU A N 1
ATOM 555 C CA . LEU A 1 74 ? 13.340 -5.579 15.209 1.00 93.88 74 LEU A CA 1
ATOM 556 C C . LEU A 1 74 ? 14.775 -5.862 14.756 1.00 93.88 74 LEU A C 1
ATOM 558 O O . LEU A 1 74 ? 15.666 -5.070 15.055 1.00 93.88 74 LEU A O 1
ATOM 562 N N . ILE A 1 75 ? 15.006 -6.947 14.015 1.00 93.19 75 ILE A N 1
ATOM 563 C CA . ILE A 1 75 ? 16.282 -7.206 13.337 1.00 93.19 75 ILE A CA 1
ATOM 564 C C . ILE A 1 75 ? 16.502 -6.164 12.235 1.00 93.19 75 ILE A C 1
ATOM 566 O O . ILE A 1 75 ? 17.601 -5.626 12.122 1.00 93.19 75 ILE A O 1
ATOM 570 N N . ALA A 1 76 ? 15.463 -5.855 11.450 1.00 89.62 76 ALA A N 1
ATOM 571 C CA . ALA A 1 76 ? 15.534 -4.831 10.408 1.00 89.62 76 ALA A CA 1
ATOM 572 C C . ALA A 1 76 ? 15.640 -3.409 10.991 1.00 89.62 76 ALA A C 1
ATOM 574 O O . ALA A 1 76 ? 16.400 -2.583 10.490 1.00 89.62 76 ALA A O 1
ATOM 575 N N . ASN A 1 77 ? 14.907 -3.126 12.070 1.00 86.81 77 ASN A N 1
ATOM 576 C CA . ASN A 1 77 ? 14.905 -1.844 12.762 1.00 86.81 77 ASN A CA 1
ATOM 577 C C . ASN A 1 77 ? 14.825 -2.027 14.286 1.00 86.81 77 ASN A C 1
ATOM 579 O O . ASN A 1 77 ? 13.750 -2.021 14.892 1.00 86.81 77 ASN A O 1
ATOM 583 N N . ALA A 1 78 ? 15.988 -2.083 14.935 1.00 91.12 78 ALA A N 1
ATOM 584 C CA . ALA A 1 78 ? 16.087 -2.216 16.389 1.00 91.12 78 ALA A CA 1
ATOM 585 C C . ALA A 1 78 ? 15.530 -1.003 17.164 1.00 91.12 78 ALA A C 1
ATOM 587 O O . ALA A 1 78 ? 15.338 -1.081 18.381 1.00 91.12 78 ALA A O 1
ATOM 588 N N . GLY A 1 79 ? 15.287 0.126 16.491 1.00 89.75 79 GLY A N 1
ATOM 589 C CA . GLY A 1 79 ? 14.697 1.340 17.058 1.00 89.75 79 GLY A CA 1
ATOM 590 C C . GLY A 1 79 ? 13.167 1.360 17.050 1.00 89.75 79 GLY A C 1
ATOM 591 O O . GLY A 1 79 ? 12.579 2.312 17.559 1.00 89.75 79 GLY A O 1
ATOM 592 N N . ASP A 1 80 ? 12.511 0.337 16.498 1.00 90.44 80 ASP A N 1
ATOM 593 C CA . ASP A 1 80 ? 11.059 0.307 16.353 1.00 90.44 80 ASP A CA 1
ATOM 594 C C . ASP A 1 80 ? 10.340 0.151 17.708 1.00 90.44 80 ASP A C 1
ATOM 596 O O . ASP A 1 80 ? 10.186 -0.945 18.254 1.00 90.44 80 ASP A O 1
ATOM 600 N N . LEU A 1 81 ? 9.886 1.278 18.264 1.00 92.19 81 LEU A N 1
ATOM 601 C CA . LEU A 1 81 ? 9.200 1.323 19.557 1.00 92.19 81 LEU A CA 1
ATOM 602 C C . LEU A 1 81 ? 7.848 0.600 19.547 1.00 92.19 81 LEU A C 1
ATOM 604 O O . LEU A 1 81 ? 7.440 0.079 20.585 1.00 92.19 81 LEU A O 1
ATOM 608 N N . GLU A 1 82 ? 7.143 0.572 18.416 1.00 88.38 82 GLU A N 1
ATOM 609 C CA . GLU A 1 82 ? 5.850 -0.114 18.327 1.00 88.38 82 GLU A CA 1
ATOM 610 C C . GLU A 1 82 ? 6.051 -1.626 18.302 1.00 88.38 82 GLU A C 1
ATOM 612 O O . GLU A 1 82 ? 5.381 -2.338 19.052 1.00 88.38 82 GLU A O 1
ATOM 617 N N . ALA A 1 83 ? 7.025 -2.110 17.525 1.00 93.88 83 ALA A N 1
ATOM 618 C CA . ALA A 1 83 ? 7.376 -3.525 17.493 1.00 93.88 83 ALA A CA 1
ATOM 619 C C . ALA A 1 83 ? 7.857 -4.022 18.868 1.00 93.88 83 ALA A C 1
ATOM 621 O O . ALA A 1 83 ? 7.442 -5.095 19.299 1.00 93.88 83 ALA A O 1
ATOM 622 N N . LYS A 1 84 ? 8.651 -3.224 19.604 1.00 94.19 84 LYS A N 1
ATOM 623 C CA . LYS A 1 84 ? 9.071 -3.557 20.982 1.00 94.19 84 LYS A CA 1
ATOM 624 C C . LYS A 1 84 ? 7.886 -3.706 21.928 1.00 94.19 84 LYS A C 1
ATOM 626 O O . LYS A 1 84 ? 7.740 -4.747 22.557 1.00 94.19 84 LYS A O 1
ATOM 631 N N . LYS A 1 85 ? 7.005 -2.700 21.974 1.00 94.50 85 LYS A N 1
ATOM 632 C CA . LYS A 1 85 ? 5.799 -2.732 22.819 1.00 94.50 85 LYS A CA 1
ATOM 633 C C . LYS A 1 85 ? 4.914 -3.933 22.497 1.00 94.50 85 LYS A C 1
ATOM 635 O O . LYS A 1 85 ? 4.362 -4.558 23.400 1.00 94.50 85 LYS A O 1
ATOM 640 N N . LEU A 1 86 ? 4.762 -4.243 21.210 1.00 93.50 86 LEU A N 1
ATOM 641 C CA . LEU A 1 86 ? 3.937 -5.357 20.769 1.00 93.50 86 LEU A CA 1
ATOM 642 C C . LEU A 1 86 ? 4.582 -6.710 21.104 1.00 93.50 86 LEU A C 1
ATOM 644 O O . LEU A 1 86 ? 3.869 -7.641 21.474 1.00 93.50 86 LEU A O 1
ATOM 648 N N . ARG A 1 87 ? 5.918 -6.800 21.059 1.00 93.75 87 ARG A N 1
ATOM 649 C CA . ARG A 1 87 ? 6.674 -7.988 21.477 1.00 93.75 87 ARG A CA 1
ATOM 650 C C . ARG A 1 87 ? 6.547 -8.232 22.972 1.00 93.75 87 ARG A C 1
ATOM 652 O O . ARG A 1 87 ? 6.285 -9.360 23.370 1.00 93.75 87 ARG A O 1
ATOM 659 N N . ASP A 1 88 ? 6.677 -7.188 23.784 1.00 93.94 88 ASP A N 1
ATOM 660 C CA . ASP A 1 88 ? 6.524 -7.300 25.237 1.00 93.94 88 ASP A CA 1
ATOM 661 C C . ASP A 1 88 ? 5.105 -7.776 25.589 1.00 93.94 88 ASP A C 1
ATOM 663 O O . ASP A 1 88 ? 4.941 -8.745 26.327 1.00 93.94 88 ASP A O 1
ATOM 667 N N . ARG A 1 89 ? 4.075 -7.215 24.935 1.00 89.50 89 ARG A N 1
ATOM 668 C CA . ARG A 1 89 ? 2.686 -7.691 25.062 1.00 89.50 89 ARG A CA 1
ATOM 669 C C . ARG A 1 89 ? 2.526 -9.159 24.656 1.00 89.50 89 ARG A C 1
ATOM 671 O O . ARG A 1 89 ? 1.828 -9.899 25.343 1.00 89.50 89 ARG A O 1
ATOM 678 N N . ALA A 1 90 ? 3.126 -9.577 23.541 1.00 91.56 90 ALA A N 1
ATOM 679 C CA . ALA A 1 90 ? 3.073 -10.965 23.084 1.00 91.56 90 ALA A CA 1
ATOM 680 C C . ALA A 1 90 ? 3.757 -11.918 24.077 1.00 91.56 90 ALA A C 1
ATOM 682 O O . ALA A 1 90 ? 3.231 -12.995 24.350 1.00 91.56 90 ALA A O 1
ATOM 683 N N . MET A 1 91 ? 4.889 -11.509 24.656 1.00 91.56 91 MET A N 1
ATOM 684 C CA . MET A 1 91 ? 5.608 -12.269 25.682 1.00 91.56 91 MET A CA 1
ATOM 685 C C . MET A 1 91 ? 4.799 -12.395 26.973 1.00 91.56 91 MET A C 1
ATOM 687 O O . MET A 1 91 ? 4.744 -13.477 27.555 1.00 91.56 91 MET A O 1
ATOM 691 N N . ASP A 1 92 ? 4.158 -11.316 27.415 1.00 90.88 92 ASP A N 1
ATOM 692 C CA . ASP A 1 92 ? 3.319 -11.333 28.615 1.00 90.88 92 ASP A CA 1
ATOM 693 C C . ASP A 1 92 ? 2.072 -12.201 28.408 1.00 90.88 92 ASP A C 1
ATOM 695 O O . ASP A 1 92 ? 1.758 -13.046 29.250 1.00 90.88 92 ASP A O 1
ATOM 699 N N . ALA A 1 93 ? 1.422 -12.080 27.246 1.00 86.81 93 ALA A N 1
ATOM 700 C CA . ALA A 1 93 ? 0.289 -12.923 26.871 1.00 86.81 93 ALA A CA 1
ATOM 701 C C . ALA A 1 93 ? 0.684 -14.403 26.718 1.00 86.81 93 ALA A C 1
ATOM 703 O O . ALA A 1 93 ? -0.080 -15.283 27.101 1.00 86.81 93 ALA A O 1
ATOM 704 N N . SER A 1 94 ? 1.896 -14.695 26.236 1.00 86.62 94 SER A N 1
ATOM 705 C CA . SER A 1 94 ? 2.407 -16.067 26.142 1.00 86.62 94 SER A CA 1
ATOM 706 C C . SER A 1 94 ? 2.698 -16.697 27.505 1.00 86.62 94 SER A C 1
ATOM 708 O O . SER A 1 94 ? 2.624 -17.919 27.629 1.00 86.62 94 SER A O 1
ATOM 710 N N . LYS A 1 95 ? 3.075 -15.901 28.514 1.00 85.88 95 LYS A N 1
ATOM 711 C CA . LYS A 1 95 ? 3.369 -16.391 29.873 1.00 85.88 95 LYS A CA 1
ATOM 712 C C . LYS A 1 95 ? 2.107 -16.619 30.693 1.00 85.88 95 LYS A C 1
ATOM 714 O O . LYS A 1 95 ? 2.100 -17.479 31.568 1.00 85.88 95 LYS A O 1
ATOM 719 N N . ASN A 1 96 ? 1.061 -15.846 30.421 1.00 78.19 96 ASN A N 1
ATOM 720 C CA . ASN A 1 96 ? -0.236 -15.995 31.057 1.00 78.19 96 ASN A CA 1
ATOM 721 C C . ASN A 1 96 ? -1.328 -15.971 29.979 1.00 78.19 96 ASN A C 1
ATOM 723 O O . ASN A 1 96 ? -1.982 -14.937 29.801 1.00 78.19 96 ASN A O 1
ATOM 727 N N . PRO A 1 97 ? -1.492 -17.075 29.222 1.00 65.62 97 PRO A N 1
ATOM 728 C CA . PRO A 1 97 ? -2.511 -17.171 28.193 1.00 65.62 97 PRO A CA 1
ATOM 729 C C . PRO A 1 97 ? -3.877 -17.198 28.880 1.00 65.62 97 PRO A C 1
ATOM 731 O O . PRO A 1 97 ? -4.408 -18.249 29.236 1.00 65.62 97 PRO A O 1
ATOM 734 N N . GLY A 1 98 ? -4.434 -16.011 29.121 1.00 61.41 98 GLY A N 1
ATOM 735 C CA . GLY A 1 98 ? -5.840 -15.868 29.464 1.00 61.41 98 GLY A CA 1
ATOM 736 C C . GLY A 1 98 ? -6.709 -16.467 28.351 1.00 61.41 98 GLY A C 1
ATOM 737 O O . GLY A 1 98 ? -6.226 -16.667 27.231 1.00 61.41 98 GLY A O 1
ATOM 738 N N . PRO A 1 99 ? -7.991 -16.766 28.623 1.00 53.69 99 PRO A N 1
ATOM 739 C CA . PRO A 1 99 ? -8.903 -17.211 27.576 1.00 53.69 99 PRO A CA 1
ATOM 740 C C . PRO A 1 99 ? -8.849 -16.235 26.386 1.00 53.69 99 PRO A C 1
ATOM 742 O O . PRO A 1 99 ? -8.658 -15.031 26.598 1.00 53.69 99 PRO A O 1
ATOM 745 N N . PRO A 1 100 ? -8.964 -16.736 25.140 1.00 50.25 100 PRO A N 1
ATOM 746 C CA . PRO A 1 100 ? -8.847 -15.913 23.941 1.00 50.25 100 PRO A CA 1
ATOM 747 C C . PRO A 1 100 ? -9.743 -14.685 24.090 1.00 50.25 100 PRO A C 1
ATOM 749 O O . PRO A 1 100 ? -10.923 -14.820 24.412 1.00 50.25 100 PRO A O 1
ATOM 752 N N . GLN A 1 101 ? -9.188 -13.492 23.861 1.00 50.28 101 GLN A N 1
ATOM 753 C CA . GLN A 1 101 ? -9.813 -12.186 24.146 1.00 50.28 101 GLN A CA 1
ATOM 754 C C . GLN A 1 101 ? -11.056 -11.866 23.287 1.00 50.28 101 GLN A C 1
ATOM 756 O O . GLN A 1 101 ? -11.514 -10.730 23.250 1.00 50.28 101 GLN A O 1
ATOM 761 N N . ASN A 1 102 ? -11.656 -12.880 22.662 1.00 49.44 102 ASN A N 1
ATOM 762 C CA . ASN A 1 102 ? -13.041 -12.854 22.199 1.00 49.44 102 ASN A CA 1
ATOM 763 C C . ASN A 1 102 ? -14.048 -13.273 23.286 1.00 49.44 102 ASN A C 1
ATOM 765 O O . ASN A 1 102 ? -15.252 -13.216 23.050 1.00 49.44 102 ASN A O 1
ATOM 769 N N . ALA A 1 103 ? -13.591 -13.661 24.477 1.00 45.03 103 ALA A N 1
ATOM 770 C CA . ALA A 1 103 ? -14.445 -13.899 25.629 1.00 45.03 103 ALA A CA 1
ATOM 771 C C . ALA A 1 103 ? -13.949 -13.085 26.828 1.00 45.03 103 ALA A C 1
ATOM 773 O O . ALA A 1 103 ? -12.915 -13.364 27.428 1.00 45.03 103 ALA A O 1
ATOM 774 N N . VAL A 1 104 ? -14.739 -12.063 27.139 1.00 57.97 104 VAL A N 1
ATOM 775 C CA . VAL A 1 104 ? -14.882 -11.390 28.432 1.00 57.97 104 VAL A CA 1
ATOM 776 C C . VAL A 1 104 ? -14.508 -12.324 29.598 1.00 57.97 104 VAL A C 1
ATOM 778 O O . VAL A 1 104 ? -15.267 -13.237 29.905 1.00 57.97 104 VAL A O 1
ATOM 781 N N . ALA A 1 105 ? -13.356 -12.133 30.245 1.00 52.78 105 ALA A N 1
ATOM 782 C CA . ALA A 1 105 ? -12.991 -12.818 31.495 1.00 52.78 105 ALA A CA 1
ATOM 783 C C . ALA A 1 105 ? -11.764 -12.106 32.106 1.00 52.78 105 ALA A C 1
ATOM 785 O O . ALA A 1 105 ? -10.857 -11.749 31.364 1.00 52.78 105 ALA A O 1
ATOM 786 N N . ASN A 1 106 ? -11.615 -11.837 33.404 1.00 46.38 106 ASN A N 1
ATOM 787 C CA . ASN A 1 106 ? -12.105 -12.463 34.639 1.00 46.38 106 ASN A CA 1
ATOM 788 C C . ASN A 1 106 ? -12.038 -11.400 35.767 1.00 46.38 106 ASN A C 1
ATOM 790 O O . ASN A 1 106 ? -11.234 -10.483 35.676 1.00 46.38 106 ASN A O 1
ATOM 794 N N . GLY A 1 107 ? -12.772 -11.457 36.878 1.00 43.28 107 GLY A N 1
ATOM 795 C CA . GLY A 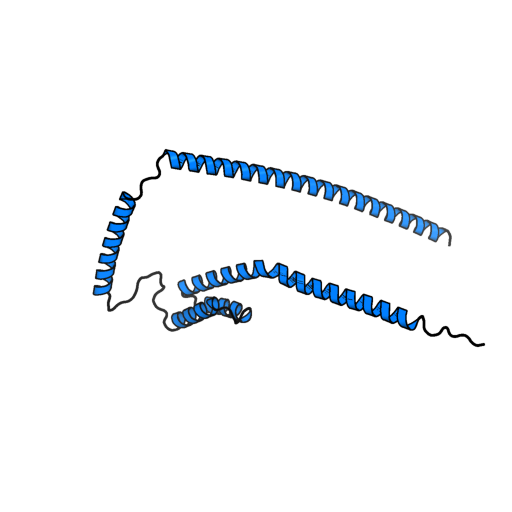1 107 ? -13.401 -12.630 37.483 1.00 43.28 107 GLY A CA 1
ATOM 796 C C . GLY A 1 107 ? -13.106 -12.777 38.984 1.00 43.28 107 GLY A C 1
ATOM 797 O O . GLY A 1 107 ? -12.806 -13.882 39.407 1.00 43.28 107 GLY A O 1
ATOM 798 N N . THR A 1 108 ? -13.189 -11.688 39.762 1.00 48.38 108 THR A N 1
ATOM 799 C CA . THR A 1 108 ? -13.466 -11.702 41.225 1.00 48.38 108 THR A CA 1
ATOM 800 C C . THR A 1 108 ? -14.084 -10.379 41.708 1.00 48.38 108 THR A C 1
ATOM 802 O O . THR A 1 108 ? -14.818 -10.377 42.691 1.00 48.38 108 THR A O 1
ATOM 805 N N . ASP A 1 109 ? -13.924 -9.291 40.944 1.00 50.91 109 ASP A N 1
ATOM 806 C CA . ASP A 1 109 ? -14.671 -8.025 41.086 1.00 50.91 109 ASP A CA 1
ATOM 807 C C . ASP A 1 109 ? -15.987 -7.989 40.281 1.00 50.91 109 ASP A C 1
ATOM 809 O O . ASP A 1 109 ? -16.693 -6.977 40.227 1.00 50.91 109 ASP A O 1
ATOM 813 N N . THR A 1 110 ? -16.361 -9.128 39.691 1.00 53.84 110 THR A N 1
ATOM 814 C CA . THR A 1 110 ? -17.387 -9.259 38.652 1.00 53.84 110 THR A CA 1
ATOM 815 C C . THR A 1 110 ? -18.742 -8.698 39.065 1.00 53.84 110 THR A C 1
ATOM 817 O O . THR A 1 110 ? -19.413 -8.117 38.236 1.00 53.84 110 THR A O 1
ATOM 820 N N . ASN A 1 111 ? -19.164 -8.777 40.329 1.00 53.81 111 ASN A N 1
ATOM 821 C CA . ASN A 1 111 ? -20.463 -8.206 40.719 1.00 53.81 111 ASN A CA 1
ATOM 822 C C . ASN A 1 111 ? -20.461 -6.669 40.776 1.00 53.81 111 ASN A C 1
ATOM 824 O O . ASN A 1 111 ? -21.467 -6.048 40.434 1.00 53.81 111 ASN A O 1
ATOM 828 N N . ARG A 1 112 ? -19.349 -6.036 41.174 1.00 58.94 112 ARG A N 1
ATOM 829 C CA . ARG A 1 112 ? -19.229 -4.567 41.180 1.00 58.94 112 ARG A CA 1
ATOM 830 C C . ARG A 1 112 ? -18.957 -4.028 39.785 1.00 58.94 112 ARG A C 1
ATOM 832 O O . ARG A 1 112 ? -19.539 -3.015 39.404 1.00 58.94 112 ARG A O 1
ATOM 839 N N . GLU A 1 113 ? -18.117 -4.714 39.021 1.00 56.91 113 GLU A N 1
ATOM 840 C CA . GLU A 1 113 ? -17.814 -4.330 37.646 1.00 56.91 113 GLU A CA 1
ATOM 841 C C . GLU A 1 113 ? -18.973 -4.612 36.699 1.00 56.91 113 GLU A C 1
ATOM 843 O O . GLU A 1 113 ? -19.245 -3.767 35.861 1.00 56.91 113 GLU A O 1
ATOM 848 N N . VAL A 1 114 ? -19.730 -5.703 36.864 1.00 62.19 114 VAL A N 1
ATOM 849 C CA . VAL A 1 114 ? -20.961 -5.936 36.088 1.00 62.19 114 VAL A CA 1
ATOM 850 C C . VAL A 1 114 ? -22.032 -4.921 36.467 1.00 62.19 114 VAL A C 1
ATOM 852 O O . VAL A 1 114 ? -22.678 -4.391 35.572 1.00 62.19 114 VAL A O 1
ATOM 855 N N . ALA A 1 115 ? -22.193 -4.563 37.747 1.00 69.31 115 ALA A N 1
ATOM 856 C CA . ALA A 1 115 ? -23.111 -3.488 38.135 1.00 69.31 115 ALA A CA 1
ATOM 857 C C . ALA A 1 115 ? -22.697 -2.135 37.526 1.00 69.31 115 ALA A C 1
ATOM 859 O O . ALA A 1 115 ? -23.531 -1.436 36.954 1.00 69.31 115 ALA A O 1
ATOM 860 N N . SER A 1 116 ? -21.405 -1.796 37.576 1.00 73.56 116 SER A N 1
ATOM 861 C CA . SER A 1 116 ? -20.853 -0.587 36.952 1.00 73.56 116 SER A CA 1
ATOM 862 C C . SER A 1 116 ? -20.985 -0.618 35.427 1.00 73.56 116 SER A C 1
ATOM 864 O O . SER A 1 116 ? -21.396 0.372 34.832 1.00 73.56 116 SER A O 1
ATOM 866 N N . ALA A 1 117 ? -20.716 -1.757 34.789 1.00 73.31 117 ALA A N 1
ATOM 867 C CA . ALA A 1 117 ? -20.820 -1.945 33.348 1.00 73.31 117 ALA A CA 1
ATOM 868 C C . ALA A 1 117 ? -22.275 -1.881 32.881 1.00 73.31 117 ALA A C 1
ATOM 870 O O . ALA A 1 117 ? -22.555 -1.205 31.902 1.00 73.31 117 ALA A O 1
ATOM 871 N N . LEU A 1 118 ? -23.222 -2.487 33.601 1.00 79.81 118 LEU A N 1
ATOM 872 C CA . LEU A 1 118 ? -24.654 -2.353 33.320 1.00 79.81 118 LEU A CA 1
ATOM 873 C C . LEU A 1 118 ? -25.114 -0.903 33.481 1.00 79.81 118 LEU A C 1
ATOM 875 O O . LEU A 1 118 ? -25.857 -0.396 32.649 1.00 79.81 118 LEU A O 1
ATOM 879 N N . GLN A 1 119 ? -24.627 -0.199 34.502 1.00 82.62 119 GLN A N 1
ATOM 880 C CA . GLN A 1 119 ? -24.947 1.210 34.721 1.00 82.62 119 GLN A CA 1
ATOM 881 C C . GLN A 1 119 ? -24.316 2.119 33.650 1.00 82.62 119 GLN A C 1
ATOM 883 O O . GLN A 1 119 ? -24.921 3.111 33.240 1.00 82.62 119 GLN A O 1
ATOM 888 N N . GLN A 1 120 ? -23.130 1.765 33.151 1.00 79.31 120 GLN A N 1
ATOM 889 C CA . GLN A 1 120 ? -22.482 2.420 32.015 1.00 79.31 120 GLN A CA 1
ATOM 890 C C . GLN A 1 120 ? -23.189 2.107 30.697 1.00 79.31 120 GLN A C 1
ATOM 892 O O . GLN A 1 120 ? -23.348 3.015 29.890 1.00 79.31 120 GLN A O 1
ATOM 897 N N . ILE A 1 121 ? -23.670 0.879 30.496 1.00 83.12 121 ILE A N 1
ATOM 898 C CA . ILE A 1 121 ? -24.473 0.490 29.333 1.00 83.12 121 ILE A CA 1
ATOM 899 C C . ILE A 1 121 ? -25.802 1.242 29.353 1.00 83.12 121 ILE A C 1
ATOM 901 O O . ILE A 1 121 ? -26.157 1.823 28.337 1.00 83.12 121 ILE A O 1
ATOM 905 N N . SER A 1 122 ? -26.494 1.338 30.491 1.00 81.75 122 SER A N 1
ATOM 906 C CA . SER A 1 122 ? -27.722 2.137 30.605 1.00 81.75 122 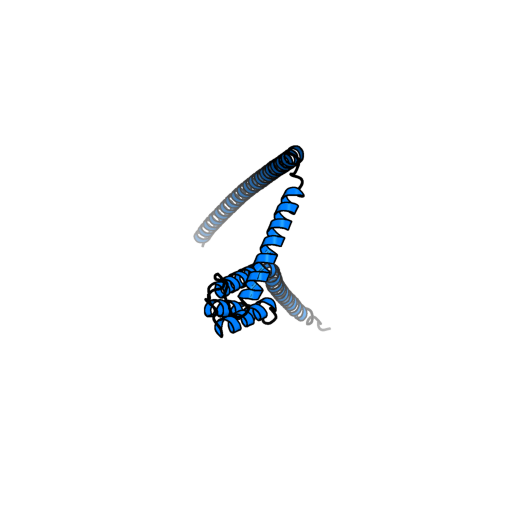SER A CA 1
ATOM 907 C C . SER A 1 122 ? -27.471 3.612 30.293 1.00 81.75 122 SER A C 1
ATOM 909 O O . SER A 1 122 ? -28.203 4.195 29.501 1.00 81.75 122 SER A O 1
ATOM 911 N N . LYS A 1 123 ? -26.388 4.203 30.817 1.00 85.12 123 LYS A N 1
ATOM 912 C CA . LYS A 1 123 ? -25.993 5.578 30.466 1.00 85.12 123 LYS A CA 1
ATOM 913 C C . LYS A 1 123 ? -25.596 5.725 29.000 1.00 85.12 123 LYS A C 1
ATOM 915 O O . LYS A 1 123 ? -25.871 6.757 28.402 1.00 85.12 123 LYS A O 1
ATOM 920 N N . ALA A 1 124 ? -24.946 4.724 28.417 1.00 81.50 124 ALA A N 1
ATOM 921 C CA . ALA A 1 124 ? -24.565 4.730 27.012 1.00 81.50 124 ALA A CA 1
ATOM 922 C C . ALA A 1 124 ? -25.790 4.594 26.105 1.00 81.50 124 ALA A C 1
ATOM 924 O O . ALA A 1 124 ? -25.855 5.281 25.095 1.00 81.50 124 ALA A O 1
ATOM 925 N N . VAL A 1 125 ? -26.778 3.778 26.476 1.00 84.00 125 VAL A N 1
ATOM 926 C CA . VAL A 1 125 ? -28.058 3.642 25.769 1.00 84.00 125 VAL A CA 1
ATOM 927 C C . VAL A 1 125 ? -28.877 4.920 25.899 1.00 84.00 125 VAL A C 1
ATOM 929 O O . VAL A 1 125 ? -29.433 5.378 24.907 1.00 84.00 125 VAL A O 1
ATOM 932 N N . GLU A 1 126 ? -28.913 5.544 27.073 1.00 83.62 126 GLU A N 1
ATOM 933 C CA . GLU A 1 126 ? -29.615 6.810 27.285 1.00 83.62 126 GLU A CA 1
ATOM 934 C C . GLU A 1 126 ? -28.943 7.952 26.518 1.00 83.62 126 GLU A C 1
ATOM 936 O O . GLU A 1 126 ? -29.614 8.661 25.774 1.00 83.62 126 GLU A O 1
ATOM 941 N N . ASN A 1 127 ? -27.609 8.037 26.549 1.00 81.06 127 ASN A N 1
ATOM 942 C CA . ASN A 1 127 ? -26.850 8.975 25.724 1.00 81.06 127 ASN A CA 1
ATOM 943 C C . ASN A 1 127 ? -26.969 8.675 24.228 1.00 81.06 127 ASN A C 1
ATOM 945 O O . ASN A 1 127 ? -27.020 9.610 23.445 1.00 81.06 127 ASN A O 1
ATOM 949 N N . ALA A 1 128 ? -27.022 7.412 23.802 1.00 74.62 128 ALA A N 1
ATOM 950 C CA . ALA A 1 128 ? -27.212 7.047 22.399 1.00 74.62 128 ALA A CA 1
ATOM 951 C C . ALA A 1 128 ? -28.637 7.353 21.930 1.00 74.62 128 ALA A C 1
ATOM 953 O O . ALA A 1 128 ? -28.822 7.800 20.805 1.00 74.62 128 ALA A O 1
ATOM 954 N N . THR A 1 129 ? -29.636 7.182 22.794 1.00 77.25 129 THR A N 1
ATOM 955 C CA . THR A 1 129 ? -31.033 7.537 22.513 1.00 77.25 129 THR A CA 1
ATOM 956 C C . THR A 1 129 ? -31.193 9.052 22.461 1.00 77.25 129 THR A C 1
ATOM 958 O O . THR A 1 129 ? -31.806 9.578 21.538 1.00 77.25 129 THR A O 1
ATOM 961 N N . GLN A 1 130 ? -30.563 9.774 23.385 1.00 75.06 130 GLN A N 1
ATOM 962 C CA . GLN A 1 130 ? -30.563 11.231 23.418 1.00 75.06 130 GLN A CA 1
ATOM 963 C C . GLN A 1 130 ? -29.719 11.820 22.279 1.00 75.06 130 GLN A C 1
ATOM 965 O O . GLN A 1 130 ? -30.112 12.821 21.690 1.00 75.06 130 GLN A O 1
ATOM 970 N N . ALA A 1 131 ? -28.620 11.172 21.886 1.00 66.25 131 ALA A N 1
ATOM 971 C CA . ALA A 1 131 ? -27.831 11.518 20.706 1.00 66.25 131 ALA A CA 1
ATOM 972 C C . ALA A 1 131 ? -28.559 11.160 19.407 1.00 66.25 131 ALA A C 1
ATOM 974 O O . ALA A 1 131 ? -28.433 11.905 18.450 1.00 66.25 131 ALA A O 1
ATOM 975 N N . ALA A 1 132 ? -29.364 10.099 19.359 1.00 65.75 132 ALA A N 1
ATOM 976 C CA . ALA A 1 132 ? -30.227 9.789 18.218 1.00 65.75 132 ALA A CA 1
ATOM 977 C C . ALA A 1 132 ? -31.411 10.765 18.111 1.00 65.75 132 ALA A C 1
ATOM 979 O O . ALA A 1 132 ? -31.826 11.107 17.009 1.00 65.75 132 ALA A O 1
ATOM 980 N N . GLN A 1 133 ? -31.917 11.267 19.242 1.00 64.00 133 GLN A N 1
ATOM 981 C CA . GLN A 1 133 ? -32.928 12.331 19.294 1.00 64.00 133 GLN A CA 1
ATOM 982 C C . GLN A 1 133 ? -32.338 13.725 19.004 1.00 64.00 133 GLN A C 1
ATOM 984 O O . GLN A 1 133 ? -33.039 14.591 18.486 1.00 64.00 133 GLN A O 1
ATOM 989 N N . SER A 1 134 ? -31.052 13.938 19.308 1.00 59.38 134 SER A N 1
ATOM 99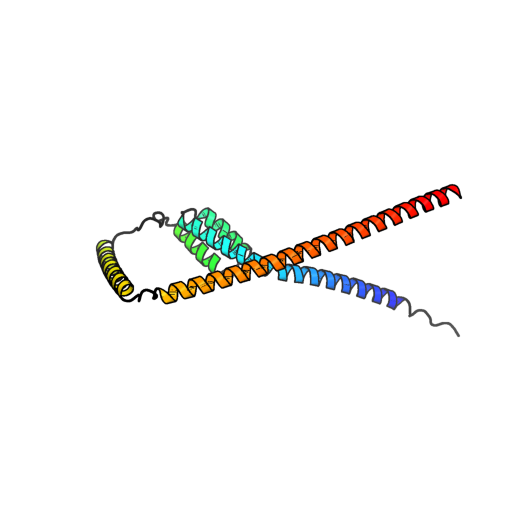0 C CA . SER A 1 134 ? -30.317 15.195 19.070 1.00 59.38 134 SER A CA 1
ATOM 991 C C . SER A 1 134 ? -29.571 15.218 17.734 1.00 59.38 134 SER A C 1
ATOM 993 O O . SER A 1 134 ? -29.203 16.291 17.251 1.00 59.38 134 SER A O 1
ATOM 995 N N . ALA A 1 135 ? -29.357 14.057 17.110 1.00 54.66 135 ALA A N 1
ATOM 996 C CA . ALA A 1 135 ? -28.904 13.929 15.738 1.00 54.66 135 ALA A CA 1
ATOM 997 C C . ALA A 1 135 ? -30.057 14.376 14.850 1.00 54.66 135 ALA A C 1
ATOM 999 O O . ALA A 1 135 ? -30.880 13.588 14.389 1.00 54.66 135 ALA A O 1
ATOM 1000 N N . LYS A 1 136 ? -30.116 15.690 14.648 1.00 57.50 136 LYS A N 1
ATOM 1001 C CA . LYS A 1 136 ? -30.865 16.340 13.588 1.00 57.50 136 LYS A CA 1
ATOM 1002 C C . LYS A 1 136 ? -30.606 15.542 12.313 1.00 57.50 136 LYS A C 1
ATOM 1004 O O . LYS A 1 136 ? -29.507 15.604 11.766 1.00 57.50 136 LYS A O 1
ATOM 1009 N N . ALA A 1 137 ? -31.585 14.732 11.910 1.00 59.19 137 ALA A N 1
ATOM 1010 C CA . ALA A 1 137 ? -31.554 14.025 10.643 1.00 59.19 137 ALA A CA 1
ATOM 1011 C C . ALA A 1 137 ? -31.150 15.052 9.584 1.00 59.19 137 ALA A C 1
ATOM 1013 O O . ALA A 1 137 ? -31.787 16.110 9.515 1.00 59.19 137 ALA A O 1
ATOM 1014 N N . LEU A 1 138 ? -30.065 14.790 8.837 1.00 58.44 138 LEU A N 1
ATOM 1015 C CA . LEU A 1 138 ? -29.712 15.637 7.700 1.00 58.44 138 LEU A CA 1
ATOM 1016 C C . LEU A 1 138 ? -30.990 15.820 6.898 1.00 58.44 138 LEU A C 1
ATOM 1018 O O . LEU A 1 138 ? -31.682 14.842 6.586 1.00 58.44 138 LEU A O 1
ATOM 1022 N N . SER A 1 139 ? -31.343 17.075 6.646 1.00 69.81 139 SER A N 1
ATOM 1023 C CA . SER A 1 139 ? -32.567 17.356 5.921 1.00 69.81 139 SER A CA 1
ATOM 1024 C C . SER A 1 139 ? -32.501 16.608 4.579 1.00 69.81 139 SER A C 1
ATOM 1026 O O . SER A 1 139 ? -31.420 16.510 3.987 1.00 69.81 139 SER A O 1
ATOM 1028 N N . PRO A 1 140 ? -33.620 16.075 4.056 1.00 73.69 140 PRO A N 1
ATOM 1029 C CA . PRO A 1 140 ? -33.638 15.400 2.753 1.00 73.69 140 PRO A CA 1
ATOM 1030 C C . PRO A 1 140 ? -32.974 16.221 1.629 1.00 73.69 140 PRO A C 1
ATOM 1032 O O . PRO A 1 140 ? -32.472 15.677 0.648 1.00 73.69 140 PRO A O 1
ATOM 1035 N N . GLN A 1 141 ? -32.922 17.543 1.806 1.00 74.56 141 GLN A N 1
ATOM 1036 C CA . GLN A 1 141 ? -32.286 18.508 0.922 1.00 74.56 141 GLN A CA 1
ATOM 1037 C C . GLN A 1 141 ? -30.744 18.477 0.971 1.00 74.56 141 GLN A C 1
ATOM 1039 O O . GLN A 1 141 ? -30.104 18.597 -0.073 1.00 74.56 141 GLN A O 1
ATOM 1044 N N . GLU A 1 142 ? -30.135 18.261 2.139 1.00 78.00 142 GLU A N 1
ATOM 1045 C CA . GLU A 1 142 ? -28.677 18.123 2.293 1.00 78.00 142 GLU A CA 1
ATOM 1046 C C . GLU A 1 142 ? -28.182 16.767 1.778 1.00 78.00 142 GLU A C 1
ATOM 1048 O O . GLU A 1 142 ? -27.144 16.699 1.118 1.00 78.00 142 GLU A O 1
ATOM 1053 N N . ALA A 1 143 ? -28.961 15.701 1.989 1.00 77.56 143 ALA A N 1
ATOM 1054 C CA . ALA A 1 143 ? -28.665 14.379 1.437 1.00 77.56 143 ALA A CA 1
ATOM 1055 C C . ALA A 1 143 ? -28.683 14.390 -0.106 1.00 77.56 143 ALA A C 1
ATOM 1057 O O . ALA A 1 143 ? -27.763 13.878 -0.746 1.00 77.56 143 ALA A O 1
ATOM 1058 N N . ALA A 1 144 ? -29.674 15.053 -0.713 1.00 82.31 144 ALA A N 1
ATOM 1059 C CA . ALA A 1 144 ? -29.747 15.211 -2.166 1.00 82.31 144 ALA A CA 1
ATOM 1060 C C . ALA A 1 144 ? -28.604 16.080 -2.731 1.00 82.31 144 ALA A C 1
ATOM 1062 O O . ALA A 1 144 ? -28.106 15.820 -3.828 1.00 82.31 144 ALA A O 1
ATOM 1063 N N . ALA A 1 145 ? -28.161 17.103 -1.992 1.00 83.88 145 ALA A N 1
ATOM 1064 C CA . ALA A 1 145 ? -27.022 17.931 -2.389 1.00 83.88 145 ALA A CA 1
ATOM 1065 C C . ALA A 1 145 ? -25.695 17.151 -2.339 1.00 83.88 145 ALA A C 1
ATOM 1067 O O . ALA A 1 145 ? -24.874 17.282 -3.248 1.00 83.88 145 ALA A O 1
ATOM 1068 N N . GLN A 1 146 ? -25.504 16.302 -1.324 1.00 83.81 146 GLN A N 1
ATOM 1069 C CA . GLN A 1 146 ? -24.321 15.445 -1.214 1.00 83.81 146 GLN A CA 1
ATOM 1070 C C . GLN A 1 146 ? -24.270 14.380 -2.314 1.00 83.81 146 GLN A C 1
ATOM 1072 O O . GLN A 1 146 ? -23.211 14.190 -2.910 1.00 83.81 146 GLN A O 1
ATOM 1077 N N . GLN A 1 147 ? -25.402 13.757 -2.652 1.00 86.94 147 GLN A N 1
ATOM 1078 C CA . GLN A 1 147 ? -25.467 12.790 -3.755 1.00 86.94 147 GLN A CA 1
ATOM 1079 C C . GLN A 1 147 ? -25.102 13.427 -5.101 1.00 86.94 147 GLN A C 1
ATOM 1081 O O . GLN A 1 147 ? -24.257 12.902 -5.820 1.00 86.94 147 GLN A O 1
ATOM 1086 N N . ARG A 1 148 ? -25.631 14.620 -5.406 1.00 89.19 148 ARG A N 1
ATOM 1087 C CA . ARG A 1 148 ? -25.263 15.347 -6.637 1.00 89.19 148 ARG A CA 1
ATOM 1088 C C . ARG A 1 148 ? -23.780 15.719 -6.681 1.00 89.19 148 ARG A C 1
ATOM 1090 O O . ARG A 1 148 ? -23.174 15.690 -7.751 1.00 89.19 148 ARG A O 1
ATOM 1097 N N . ALA A 1 149 ? -23.188 16.065 -5.538 1.00 88.25 149 ALA A N 1
ATOM 1098 C CA . ALA A 1 149 ? -21.762 16.365 -5.449 1.00 88.25 149 ALA A CA 1
ATOM 1099 C C . ALA A 1 149 ? -20.890 15.109 -5.636 1.00 88.25 149 ALA A C 1
ATOM 1101 O O . ALA A 1 149 ? -19.841 15.185 -6.281 1.00 88.25 149 ALA A O 1
ATOM 1102 N N . GLU A 1 150 ? -21.312 13.955 -5.111 1.00 87.06 150 GLU A N 1
ATOM 1103 C CA . GLU A 1 150 ? -20.643 12.675 -5.367 1.00 87.06 150 GLU A CA 1
ATOM 1104 C C . GLU A 1 150 ? -20.753 12.251 -6.831 1.00 87.06 150 GLU A C 1
ATOM 1106 O O . GLU A 1 150 ? -19.744 11.860 -7.419 1.00 87.06 150 GLU A O 1
ATOM 1111 N N . ASP A 1 151 ? -21.930 12.371 -7.441 1.00 90.69 151 ASP A N 1
ATOM 1112 C CA . ASP A 1 151 ? -22.133 12.007 -8.845 1.00 90.69 151 ASP A CA 1
ATOM 1113 C C . ASP A 1 151 ? -21.287 12.882 -9.776 1.00 90.69 151 ASP A C 1
ATOM 1115 O O . ASP A 1 151 ? -20.613 12.364 -10.670 1.00 90.69 151 ASP A O 1
ATOM 1119 N N . ALA A 1 152 ? -21.212 14.190 -9.509 1.00 92.62 152 ALA A N 1
ATOM 1120 C CA . ALA A 1 152 ? -20.329 15.097 -10.242 1.00 92.62 152 ALA A CA 1
ATOM 1121 C C . ALA A 1 152 ? -18.844 14.715 -10.087 1.00 92.62 152 ALA A C 1
ATOM 1123 O O . ALA A 1 152 ? -18.087 14.737 -11.060 1.00 92.62 152 ALA A O 1
ATOM 1124 N N . ARG A 1 153 ? -18.414 14.304 -8.884 1.00 91.00 153 ARG A N 1
ATOM 1125 C CA . ARG A 1 153 ? -17.041 13.815 -8.654 1.00 91.00 153 ARG A CA 1
ATOM 1126 C C . ARG A 1 153 ? -16.764 12.505 -9.385 1.00 91.00 153 ARG A C 1
ATOM 1128 O O . ARG A 1 153 ? -15.677 12.346 -9.938 1.00 91.00 153 ARG A O 1
ATOM 1135 N N . ARG A 1 154 ? -17.727 11.581 -9.412 1.00 91.81 154 ARG A N 1
ATOM 1136 C CA . ARG A 1 154 ? -17.607 10.306 -10.136 1.00 91.81 154 ARG A CA 1
ATOM 1137 C C . ARG A 1 154 ? -17.503 10.531 -11.640 1.00 91.81 154 ARG A C 1
ATOM 1139 O O . ARG A 1 154 ? -16.650 9.916 -12.273 1.00 91.81 154 ARG A O 1
ATOM 1146 N N . GLN A 1 155 ? -18.301 11.443 -12.194 1.00 93.00 155 GLN A N 1
ATOM 1147 C CA . GLN A 1 155 ? -18.224 11.813 -13.610 1.00 93.00 155 GLN A CA 1
ATOM 1148 C C . GLN A 1 155 ? -16.874 12.454 -13.956 1.00 93.00 155 GLN A C 1
ATOM 1150 O O . GLN A 1 155 ? -16.221 12.016 -14.901 1.00 93.00 155 GLN A O 1
ATOM 1155 N N . ALA A 1 156 ? -16.396 13.402 -13.143 1.00 92.00 156 ALA A N 1
ATOM 1156 C CA . ALA A 1 156 ? -15.088 14.025 -13.352 1.00 92.00 156 ALA A CA 1
ATOM 1157 C C . ALA A 1 156 ? -13.930 13.011 -13.266 1.00 92.00 156 ALA A C 1
ATOM 1159 O O . ALA A 1 156 ? -13.002 13.055 -14.074 1.00 92.00 156 ALA A O 1
ATOM 1160 N N . ALA A 1 157 ? -13.990 12.065 -12.323 1.00 92.44 157 ALA A N 1
ATOM 1161 C CA . ALA A 1 157 ? -12.988 11.008 -12.194 1.00 92.44 157 ALA A CA 1
ATOM 1162 C C . ALA A 1 157 ? -13.017 10.027 -13.381 1.00 92.44 157 ALA A C 1
ATOM 1164 O O . ALA A 1 157 ? -11.961 9.623 -13.869 1.00 92.44 157 ALA A O 1
ATOM 1165 N N . ALA A 1 158 ? -14.208 9.668 -13.872 1.00 93.44 158 ALA A N 1
ATOM 1166 C CA . ALA A 1 158 ? -14.359 8.817 -15.050 1.00 93.44 158 ALA A CA 1
ATOM 1167 C C . ALA A 1 158 ? -13.803 9.493 -16.312 1.00 93.44 158 ALA A C 1
ATOM 1169 O O . ALA A 1 158 ? -13.090 8.855 -17.085 1.00 93.44 158 ALA A O 1
ATOM 1170 N N . GLU A 1 159 ? -14.052 10.792 -16.487 1.00 92.88 159 GLU A N 1
ATOM 1171 C CA . GLU A 1 159 ? -13.542 11.550 -17.631 1.00 92.88 159 GLU A CA 1
ATOM 1172 C C . GLU A 1 159 ? -12.013 11.707 -17.584 1.00 92.88 159 GLU A C 1
ATOM 1174 O O . GLU A 1 159 ? -11.339 11.543 -18.603 1.00 92.88 159 GLU A O 1
ATOM 1179 N N . GLN A 1 160 ? -11.437 11.957 -16.402 1.00 91.75 160 GLN A N 1
ATOM 1180 C CA . GLN A 1 160 ? -9.979 11.984 -16.234 1.00 91.75 160 GLN A CA 1
ATOM 1181 C C . GLN A 1 160 ? -9.346 10.625 -16.534 1.00 91.75 160 GLN A C 1
ATOM 1183 O O . GLN A 1 160 ? -8.320 10.565 -17.213 1.00 91.75 160 GLN A O 1
ATOM 1188 N N . LYS A 1 161 ? -9.970 9.535 -16.075 1.00 93.00 161 LYS A N 1
ATOM 1189 C CA . LYS A 1 161 ? -9.490 8.182 -16.358 1.00 93.00 161 LYS A CA 1
ATOM 1190 C C . LYS A 1 161 ? -9.540 7.875 -17.857 1.00 93.00 161 LYS A C 1
ATOM 1192 O O . LYS A 1 161 ? -8.554 7.383 -18.391 1.00 93.00 161 LYS A O 1
ATOM 1197 N N . ALA A 1 162 ? -10.629 8.235 -18.539 1.00 94.56 162 ALA A N 1
ATOM 1198 C CA . ALA A 1 162 ? -10.763 8.044 -19.982 1.00 94.56 162 ALA A CA 1
ATOM 1199 C C . ALA A 1 162 ? -9.712 8.843 -20.777 1.00 94.56 162 ALA A C 1
ATOM 1201 O O . ALA A 1 162 ? -9.120 8.316 -21.716 1.00 94.56 162 ALA A O 1
ATOM 1202 N N . LYS A 1 163 ? -9.423 10.089 -20.374 1.00 93.81 163 LYS A N 1
ATOM 1203 C CA . LYS A 1 163 ? -8.367 10.908 -20.999 1.00 93.81 163 LYS A CA 1
ATOM 1204 C C . LYS A 1 163 ? -6.973 10.313 -20.785 1.00 93.81 163 LYS A C 1
ATOM 1206 O O . LYS A 1 163 ? -6.203 10.229 -21.737 1.00 93.81 163 LYS A O 1
ATOM 1211 N N . ALA A 1 164 ? -6.667 9.864 -19.568 1.00 92.56 164 ALA A N 1
ATOM 1212 C CA . ALA A 1 164 ? -5.382 9.237 -19.258 1.00 92.56 164 ALA A CA 1
ATOM 1213 C C . ALA A 1 164 ? -5.183 7.914 -20.017 1.00 92.56 164 ALA A C 1
ATOM 1215 O O . ALA A 1 164 ? -4.083 7.631 -20.485 1.00 92.56 164 ALA A O 1
ATOM 1216 N N . GLU A 1 165 ? -6.244 7.120 -20.170 1.00 92.00 165 GLU A N 1
ATOM 1217 C CA . GLU A 1 165 ? -6.209 5.860 -20.916 1.00 92.00 165 GLU A CA 1
ATOM 1218 C C . GLU A 1 165 ? -6.025 6.092 -22.422 1.00 92.00 165 GLU A C 1
ATOM 1220 O O . GLU A 1 165 ? -5.182 5.440 -23.037 1.00 92.00 165 GLU A O 1
ATOM 1225 N N . ALA A 1 166 ? -6.716 7.080 -22.999 1.00 92.88 166 ALA A N 1
ATOM 1226 C CA . ALA A 1 166 ? -6.525 7.472 -24.396 1.00 92.88 166 ALA A CA 1
ATOM 1227 C C . ALA A 1 166 ? -5.100 7.989 -24.667 1.00 92.88 166 ALA A C 1
ATOM 1229 O O .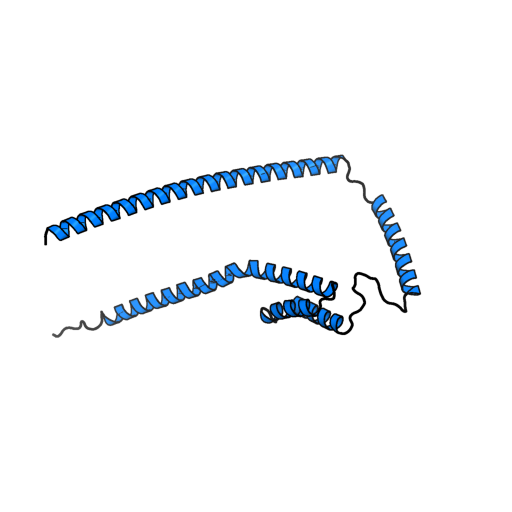 ALA A 1 166 ? -4.487 7.632 -25.673 1.00 92.88 166 ALA A O 1
ATOM 1230 N N . GLU A 1 167 ? -4.536 8.789 -23.757 1.00 92.69 167 GLU A N 1
ATOM 1231 C CA . GLU A 1 167 ? -3.160 9.279 -23.881 1.00 92.69 167 GLU A CA 1
ATOM 1232 C C . GLU A 1 167 ? -2.131 8.145 -23.736 1.00 92.69 167 GLU A C 1
ATOM 1234 O O . GLU A 1 167 ? -1.140 8.102 -24.470 1.00 92.69 167 GLU A O 1
ATOM 1239 N N . ALA A 1 1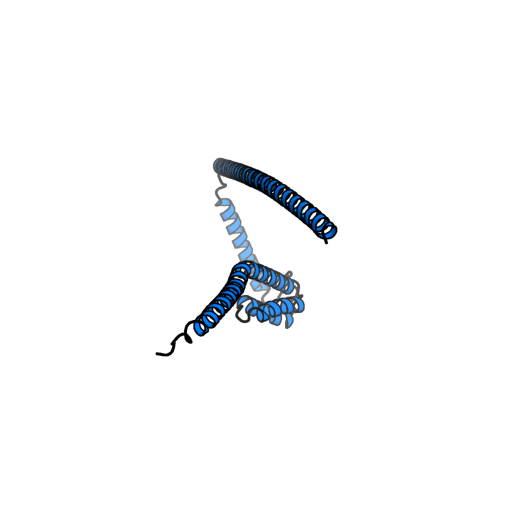68 ? -2.363 7.202 -22.819 1.00 92.88 168 ALA A N 1
ATOM 1240 C CA . ALA A 1 168 ? -1.510 6.029 -22.656 1.00 92.88 168 ALA A CA 1
ATOM 1241 C C . ALA A 1 168 ? -1.546 5.122 -23.896 1.00 92.88 168 ALA A C 1
ATOM 1243 O O . ALA A 1 168 ? -0.491 4.662 -24.337 1.00 92.88 168 ALA A O 1
ATOM 1244 N N . ALA A 1 169 ? -2.726 4.915 -24.486 1.00 94.00 169 ALA A N 1
ATOM 1245 C CA . ALA A 1 169 ? -2.883 4.155 -25.722 1.00 94.00 169 ALA A CA 1
ATOM 1246 C C . ALA A 1 169 ? -2.145 4.824 -26.895 1.00 94.00 169 ALA A C 1
ATOM 1248 O O . ALA A 1 169 ? -1.351 4.165 -27.564 1.00 94.00 169 ALA A O 1
ATOM 1249 N N . ALA A 1 170 ? -2.303 6.140 -27.076 1.00 94.69 170 ALA A N 1
ATOM 1250 C CA . ALA A 1 170 ? -1.610 6.883 -28.131 1.00 94.69 170 ALA A CA 1
ATOM 1251 C C . ALA A 1 170 ? -0.077 6.828 -27.981 1.00 94.69 170 ALA A C 1
ATOM 1253 O O . ALA A 1 170 ? 0.648 6.647 -28.960 1.00 94.69 170 ALA A O 1
ATOM 1254 N N . LYS A 1 171 ? 0.439 6.930 -26.749 1.00 93.75 171 LYS A N 1
ATOM 1255 C CA . LYS A 1 171 ? 1.882 6.787 -26.484 1.00 93.75 171 LYS A CA 1
ATOM 1256 C C . LYS A 1 171 ? 2.382 5.367 -26.739 1.00 93.75 171 LYS A C 1
ATOM 1258 O O . LYS A 1 171 ? 3.502 5.202 -27.221 1.00 93.75 171 LYS A O 1
ATOM 1263 N N . ALA A 1 172 ? 1.584 4.351 -26.415 1.00 92.94 172 ALA A N 1
ATOM 1264 C CA . ALA A 1 172 ? 1.935 2.959 -26.677 1.00 92.94 172 ALA A CA 1
ATOM 1265 C C . ALA A 1 172 ? 2.007 2.670 -28.184 1.00 92.94 172 ALA A C 1
ATOM 1267 O O . ALA A 1 172 ? 2.944 2.006 -28.624 1.00 92.94 172 ALA A O 1
ATOM 1268 N N . GLU A 1 173 ? 1.078 3.219 -28.967 1.00 91.69 173 GLU A N 1
ATOM 1269 C CA . GLU A 1 173 ? 1.063 3.089 -30.427 1.00 91.69 173 GLU A CA 1
ATOM 1270 C C . GLU A 1 173 ? 2.281 3.775 -31.065 1.00 91.69 173 GLU A C 1
ATOM 1272 O O . GLU A 1 173 ? 3.041 3.128 -31.782 1.00 91.69 173 GLU A O 1
ATOM 1277 N N . GLN A 1 174 ? 2.576 5.025 -30.689 1.00 93.00 174 GLN A N 1
ATOM 1278 C CA . GLN A 1 174 ? 3.778 5.730 -31.162 1.00 93.00 174 GLN A CA 1
ATOM 1279 C C . GLN A 1 174 ? 5.076 5.000 -30.782 1.00 93.00 174 GLN A C 1
ATOM 12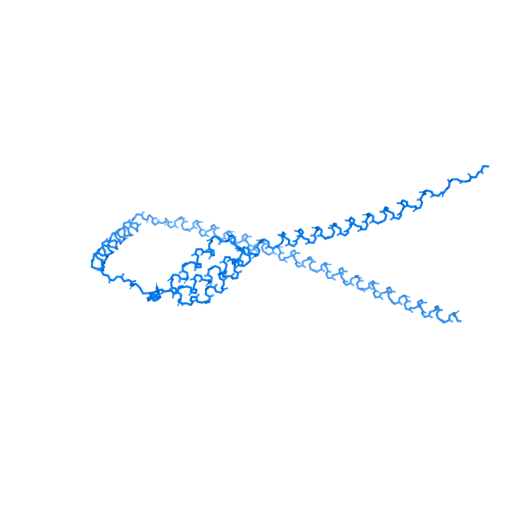81 O O . GLN A 1 174 ? 6.017 4.919 -31.573 1.00 93.00 174 GLN A O 1
ATOM 1286 N N . ALA A 1 175 ? 5.147 4.438 -29.572 1.00 93.19 175 ALA A N 1
ATOM 1287 C CA . ALA A 1 175 ? 6.304 3.658 -29.147 1.00 93.19 175 ALA A CA 1
ATOM 1288 C C . ALA A 1 175 ? 6.451 2.351 -29.945 1.00 93.19 175 ALA A C 1
ATOM 1290 O O . ALA A 1 175 ? 7.578 1.932 -30.218 1.00 93.19 175 ALA A O 1
ATOM 1291 N N . ALA A 1 176 ? 5.341 1.712 -30.323 1.00 93.50 176 ALA A N 1
ATOM 1292 C CA . ALA A 1 176 ? 5.352 0.520 -31.164 1.00 93.50 176 ALA A CA 1
ATOM 1293 C C . ALA A 1 176 ? 5.817 0.845 -32.592 1.00 93.50 176 ALA A C 1
ATOM 1295 O O . ALA A 1 176 ? 6.673 0.133 -33.119 1.00 93.50 176 ALA A O 1
ATOM 1296 N N . GLU A 1 177 ? 5.347 1.948 -33.178 1.00 92.19 177 GLU A N 1
ATOM 1297 C CA . GLU A 1 177 ? 5.789 2.403 -34.503 1.00 92.19 177 GLU A CA 1
ATOM 1298 C C . GLU A 1 177 ? 7.285 2.736 -34.533 1.00 92.19 177 GLU A C 1
ATOM 1300 O O . GLU A 1 177 ? 8.005 2.286 -35.426 1.00 92.19 177 GLU A O 1
ATOM 1305 N N . LEU A 1 178 ? 7.787 3.459 -33.526 1.00 93.56 178 LEU A N 1
ATOM 1306 C CA . LEU A 1 178 ? 9.213 3.782 -33.424 1.00 93.56 178 LEU A CA 1
ATOM 1307 C C . LEU A 1 178 ? 10.080 2.527 -33.271 1.00 93.56 178 LEU A C 1
ATOM 1309 O O . LEU A 1 178 ? 11.156 2.445 -33.867 1.00 93.56 178 LEU A O 1
ATOM 1313 N N . ARG A 1 179 ? 9.618 1.533 -32.500 1.00 93.75 179 ARG A N 1
ATOM 1314 C CA . ARG A 1 179 ? 10.317 0.246 -32.363 1.00 93.75 179 ARG A CA 1
ATOM 1315 C C . ARG A 1 179 ? 10.326 -0.530 -33.675 1.00 93.75 179 ARG A C 1
ATOM 1317 O O . ARG A 1 179 ? 11.391 -0.978 -34.086 1.00 93.75 179 ARG A O 1
ATOM 1324 N N . ALA A 1 180 ? 9.188 -0.615 -34.361 1.00 93.94 180 ALA A N 1
ATOM 1325 C CA . ALA A 1 180 ? 9.097 -1.284 -35.656 1.00 93.94 180 ALA A CA 1
ATOM 1326 C C . ALA A 1 180 ? 9.999 -0.615 -36.711 1.00 93.94 180 ALA A C 1
ATOM 1328 O O . ALA A 1 180 ? 10.692 -1.302 -37.464 1.00 93.94 180 ALA A O 1
ATOM 1329 N N . ALA A 1 181 ? 10.054 0.721 -36.735 1.00 94.38 181 ALA A N 1
ATOM 1330 C CA . ALA A 1 181 ? 10.940 1.467 -37.626 1.00 94.38 181 ALA A CA 1
ATOM 1331 C C . ALA A 1 181 ? 12.427 1.216 -37.311 1.00 94.38 181 ALA A C 1
ATOM 1333 O O . ALA A 1 181 ? 13.216 0.962 -38.226 1.00 94.38 181 ALA A O 1
ATOM 1334 N N . ALA A 1 182 ? 12.807 1.227 -36.029 1.00 94.38 182 ALA A N 1
ATOM 1335 C CA . ALA A 1 182 ? 14.180 0.960 -35.600 1.00 94.38 182 ALA A CA 1
ATOM 1336 C C . ALA A 1 182 ? 14.625 -0.477 -35.926 1.00 94.38 182 ALA A C 1
ATOM 1338 O O . ALA A 1 182 ? 15.745 -0.692 -36.395 1.00 94.38 182 ALA A O 1
ATOM 1339 N N . GLU A 1 183 ? 13.745 -1.462 -35.732 1.00 92.38 183 GLU A N 1
ATOM 1340 C CA . GLU A 1 183 ? 14.011 -2.862 -36.078 1.00 92.38 183 GLU A CA 1
ATOM 1341 C C . GLU A 1 183 ? 14.160 -3.057 -37.592 1.00 92.38 183 GLU A C 1
ATOM 1343 O O . GLU A 1 183 ? 15.079 -3.752 -38.039 1.00 92.38 183 GLU A O 1
ATOM 1348 N N . ALA A 1 184 ? 13.325 -2.393 -38.398 1.00 92.19 184 ALA A N 1
ATOM 1349 C CA . ALA A 1 184 ? 13.435 -2.429 -39.854 1.00 92.19 184 ALA A CA 1
ATOM 1350 C C . ALA A 1 184 ? 14.754 -1.810 -40.354 1.00 92.19 184 ALA A C 1
ATOM 1352 O O . ALA A 1 184 ? 15.386 -2.350 -41.268 1.00 92.19 184 ALA A O 1
ATOM 1353 N N . GLU A 1 185 ? 15.207 -0.705 -39.756 1.00 91.25 185 GLU A N 1
ATOM 1354 C CA . GLU A 1 185 ? 16.490 -0.087 -40.108 1.00 91.25 185 GLU A CA 1
ATOM 1355 C C . GLU A 1 185 ? 17.679 -0.972 -39.702 1.00 91.25 185 GLU A C 1
ATOM 1357 O O . GLU A 1 185 ? 18.607 -1.169 -40.493 1.00 91.25 185 GLU A O 1
ATOM 1362 N N . ALA A 1 186 ? 17.632 -1.567 -38.507 1.00 93.25 186 ALA A N 1
ATOM 1363 C CA . ALA A 1 186 ? 18.655 -2.498 -38.039 1.00 93.25 186 ALA A CA 1
ATOM 1364 C C . ALA A 1 186 ? 18.757 -3.736 -38.947 1.00 93.25 186 ALA A C 1
ATOM 1366 O O . ALA A 1 186 ? 19.862 -4.165 -39.294 1.00 93.25 186 ALA A O 1
ATOM 1367 N N . ALA A 1 187 ? 17.620 -4.275 -39.397 1.00 94.31 187 ALA A N 1
ATOM 1368 C CA . ALA A 1 187 ? 17.588 -5.388 -40.342 1.00 94.31 187 ALA A CA 1
ATOM 1369 C C . ALA A 1 187 ? 18.219 -5.017 -41.696 1.00 94.31 187 ALA A C 1
ATOM 1371 O O . ALA A 1 187 ? 18.996 -5.801 -42.245 1.00 94.31 187 ALA A O 1
ATOM 1372 N N . ARG A 1 188 ? 17.950 -3.807 -42.212 1.00 92.94 188 ARG A N 1
ATOM 1373 C CA . ARG A 1 188 ? 18.548 -3.315 -43.467 1.00 92.94 188 ARG A CA 1
ATOM 1374 C C . ARG A 1 188 ? 20.060 -3.146 -43.360 1.00 92.94 188 ARG A C 1
ATOM 1376 O O . ARG A 1 188 ? 20.773 -3.602 -44.249 1.00 92.94 188 ARG A O 1
ATOM 1383 N N . LYS A 1 189 ? 20.551 -2.551 -42.271 1.00 93.19 189 LYS A N 1
ATOM 1384 C CA . LYS A 1 189 ? 21.996 -2.400 -42.025 1.00 93.19 189 LYS A CA 1
ATOM 1385 C C . LYS A 1 189 ? 22.694 -3.756 -41.972 1.00 93.19 189 LYS A C 1
ATOM 1387 O O . LYS A 1 189 ? 23.683 -3.961 -42.667 1.00 93.19 189 LYS A O 1
ATOM 1392 N N . LYS A 1 190 ? 22.114 -4.719 -41.250 1.00 93.94 190 LYS A N 1
ATOM 1393 C CA . LYS A 1 190 ? 22.655 -6.081 -41.162 1.00 93.94 190 LYS A CA 1
ATOM 1394 C C . LYS A 1 190 ? 22.688 -6.795 -42.520 1.00 93.94 190 LYS A C 1
ATOM 1396 O O . LYS A 1 190 ? 23.632 -7.531 -42.796 1.00 93.94 190 LYS A O 1
ATOM 1401 N N . ALA A 1 191 ? 21.680 -6.585 -43.369 1.00 92.69 191 ALA A N 1
ATOM 1402 C CA . ALA A 1 191 ? 21.667 -7.134 -44.725 1.00 92.69 191 ALA A CA 1
ATOM 1403 C C . ALA A 1 191 ? 22.767 -6.513 -45.606 1.00 92.69 191 ALA A C 1
ATOM 1405 O O . ALA A 1 191 ? 23.502 -7.248 -46.261 1.00 92.69 191 ALA A O 1
ATOM 1406 N N . GLN A 1 192 ? 22.940 -5.188 -45.556 1.00 91.81 192 GLN A N 1
ATOM 1407 C CA . GLN A 1 192 ? 23.988 -4.481 -46.304 1.00 91.81 192 GLN A CA 1
ATOM 1408 C C . GLN A 1 192 ? 25.397 -4.894 -45.860 1.00 91.81 192 GLN A C 1
ATOM 1410 O O . GLN A 1 192 ? 26.261 -5.149 -46.696 1.00 91.81 192 GLN A O 1
ATOM 1415 N N . GLU A 1 193 ? 25.632 -5.021 -44.552 1.00 90.44 193 GLU A N 1
ATOM 1416 C CA . GLU A 1 193 ? 26.910 -5.502 -44.014 1.00 90.44 193 GLU A CA 1
ATOM 1417 C C . GLU A 1 193 ? 27.212 -6.937 -44.462 1.00 90.44 193 GLU A C 1
ATOM 1419 O O . GLU A 1 193 ? 28.347 -7.243 -44.828 1.00 90.44 193 GLU A O 1
ATOM 1424 N N . ALA A 1 194 ? 26.204 -7.816 -44.490 1.00 90.88 194 ALA A N 1
ATOM 1425 C CA . ALA A 1 194 ? 26.367 -9.186 -44.968 1.00 90.88 194 ALA A CA 1
ATOM 1426 C C . ALA A 1 194 ? 26.686 -9.254 -46.474 1.00 90.88 194 ALA A C 1
ATOM 1428 O O . ALA A 1 194 ? 27.480 -10.100 -46.887 1.00 90.88 194 ALA A O 1
ATOM 1429 N N . GLU A 1 195 ? 26.108 -8.372 -47.295 1.00 88.31 195 GLU A N 1
ATOM 1430 C CA . GLU A 1 195 ? 26.425 -8.279 -48.726 1.00 88.31 195 GLU A CA 1
ATOM 1431 C C . GLU A 1 195 ? 27.839 -7.739 -48.972 1.00 88.31 195 GLU A C 1
ATOM 1433 O O . GLU A 1 195 ? 28.599 -8.347 -49.727 1.00 88.31 195 GLU A O 1
ATOM 1438 N N . LEU A 1 196 ? 28.240 -6.671 -48.276 1.00 87.38 196 LEU A N 1
ATOM 1439 C CA . LEU A 1 196 ? 29.603 -6.128 -48.351 1.00 87.38 196 LEU A CA 1
ATOM 1440 C C . LEU A 1 196 ? 30.652 -7.142 -47.863 1.00 87.38 196 LEU A C 1
ATOM 1442 O O . LEU A 1 196 ? 31.735 -7.263 -48.441 1.00 87.38 196 LEU A O 1
ATOM 1446 N N . ALA A 1 197 ? 30.327 -7.923 -46.830 1.00 89.81 197 ALA A N 1
ATOM 1447 C CA . ALA A 1 197 ? 31.185 -9.002 -46.348 1.00 89.81 197 ALA A CA 1
ATOM 1448 C C . ALA A 1 197 ? 31.316 -10.150 -47.367 1.00 89.81 197 ALA A C 1
ATOM 1450 O O . ALA A 1 197 ? 32.378 -10.761 -47.467 1.00 89.81 197 ALA A O 1
ATOM 1451 N N . ARG A 1 198 ? 30.270 -10.439 -48.154 1.00 88.69 198 ARG A N 1
ATOM 1452 C CA . ARG A 1 198 ? 30.348 -11.421 -49.250 1.00 88.69 198 ARG A CA 1
ATOM 1453 C C . ARG A 1 198 ? 31.192 -10.902 -50.410 1.00 88.69 198 ARG A C 1
ATOM 1455 O O . ARG A 1 198 ? 32.107 -11.599 -50.829 1.00 88.69 198 ARG A O 1
ATOM 1462 N N . GLN A 1 199 ? 30.953 -9.669 -50.854 1.00 88.00 199 GLN A N 1
ATOM 1463 C CA . GLN A 1 199 ? 31.715 -9.053 -51.947 1.00 88.00 199 GLN A CA 1
ATOM 1464 C C . GLN A 1 199 ? 33.205 -8.910 -51.613 1.00 88.00 199 GLN A C 1
ATOM 1466 O O . GLN A 1 199 ? 34.057 -9.183 -52.452 1.00 88.00 199 GLN A O 1
ATOM 1471 N N . SER A 1 200 ? 33.545 -8.532 -50.377 1.00 81.19 200 SER A N 1
ATOM 1472 C CA . SER A 1 200 ? 34.952 -8.426 -49.956 1.00 81.19 200 SER A CA 1
ATOM 1473 C C . SER A 1 200 ? 35.660 -9.782 -49.861 1.00 81.19 200 SER A C 1
ATOM 1475 O O . SER A 1 200 ? 36.868 -9.841 -50.069 1.00 81.19 200 SER A O 1
ATOM 1477 N N . LYS A 1 201 ? 34.920 -10.868 -49.604 1.00 86.62 201 LYS A N 1
ATOM 1478 C CA . LYS A 1 201 ? 35.447 -12.239 -49.585 1.00 86.62 201 LYS A CA 1
ATOM 1479 C C . LYS A 1 201 ? 35.634 -12.840 -50.984 1.00 86.62 201 LYS A C 1
ATOM 1481 O O . LYS A 1 201 ? 36.462 -13.725 -51.134 1.00 86.62 201 LYS A O 1
ATOM 1486 N N . GLU A 1 202 ? 34.884 -12.384 -51.987 1.00 79.69 202 GLU A N 1
ATOM 1487 C CA . GLU A 1 202 ? 35.050 -12.802 -53.392 1.00 79.69 202 GLU A CA 1
ATOM 1488 C C . GLU A 1 202 ? 36.192 -12.065 -54.117 1.00 79.69 202 GLU A C 1
ATOM 1490 O O . GLU A 1 202 ? 36.649 -12.523 -55.161 1.00 79.69 202 GLU A O 1
ATOM 1495 N N . LEU A 1 203 ? 36.656 -10.933 -53.577 1.00 68.19 203 LEU A N 1
ATOM 1496 C CA . LEU A 1 203 ? 37.737 -10.111 -54.141 1.00 68.19 203 LEU A CA 1
ATOM 1497 C C . LEU A 1 203 ? 39.132 -10.402 -53.544 1.00 68.19 203 LEU A C 1
ATOM 1499 O O . LEU A 1 203 ? 40.091 -9.718 -53.907 1.00 68.19 203 LEU A O 1
ATOM 1503 N N . GLN A 1 204 ? 39.247 -11.374 -52.632 1.00 56.28 204 GLN A N 1
ATOM 1504 C CA . GLN A 1 204 ? 40.511 -11.874 -52.066 1.00 56.28 204 GLN A CA 1
ATOM 1505 C C . GLN A 1 204 ? 40.842 -13.256 -52.622 1.00 56.28 204 GLN A C 1
ATOM 1507 O O . GLN A 1 204 ? 42.042 -13.490 -52.883 1.00 56.28 204 GLN A O 1
#

pLDDT: mean 76.95, std 17.62, range [41.19, 96.62]

Secondary structure (DSSP, 8-state):
------STTHHHHHHHHHHHHHHHHHHHHHHHHHHHHHHHHHHHHHHHHHHHHHHHHHHHT-HHHHHHHHHHHHHH-TT-HHHHHHHHHHHHHHHS-PSPTTS----SSHHHHHHHHHHHHHHHHHHHHHHHHHS-PPPHHHHHHHHHHHHHHHHHHHHHHHHHHHHHHHHHHHHHHHHHHHHHHHHHHHHHHHHHHHHHHH--

Radius of gyration: 36.17 Å; chains: 1; bounding box: 104×41×95 Å